Protein AF-A0A1V5KQC9-F1 (afdb_monomer)

Secondary structure (DSSP, 8-state):
------PPP-TTSPPPHHHHGGG--TT-EEEEEE-SHHHHHHHHHHTSS--EEEEEEEETTEEEEEEEETTEEEEEEHHHHHHH-SEEEEEEEESS---HHHHHHHHHHHHHTTTPPBP-HHHHHHHHHHHHHSPPPS-------S-B-HHHHHHHHHHTTT--SSTTS-GGG--HHHHHH-TTEEEEEEEE-----

Nearest PDB structures (foldseek):
  3kw0-assembly1_B  TM=8.246E-01  e=8.262E-13  Bacillus cereus ATCC 10987
  3kw0-assembly1_D  TM=7.861E-01  e=6.483E-13  Bacillus cereus ATCC 10987
  3kw0-assembly1_C  TM=7.893E-01  e=5.404E-13  Bacillus cereus ATCC 10987
  3kw0-assembly1_A  TM=7.861E-01  e=7.776E-13  Bacillus cereus ATCC 10987
  2if6-assembly2_B  TM=7.515E-01  e=4.822E-09  Escherichia coli O157:H7

Structure (mmCIF, N/CA/C/O backbone):
data_AF-A0A1V5KQC9-F1
#
_entry.id   AF-A0A1V5KQC9-F1
#
loop_
_atom_site.group_PDB
_atom_site.id
_atom_site.type_symbol
_atom_site.label_atom_id
_atom_site.label_alt_id
_atom_site.label_comp_id
_atom_site.label_asym_id
_atom_site.label_entity_id
_atom_site.label_seq_id
_atom_site.pdbx_PDB_ins_code
_atom_site.Cartn_x
_atom_site.Cartn_y
_atom_site.Cartn_z
_atom_site.occupancy
_atom_site.B_iso_or_equiv
_atom_site.auth_seq_id
_atom_site.auth_comp_id
_atom_site.auth_asym_id
_atom_site.auth_atom_id
_atom_site.pdbx_PDB_model_num
ATOM 1 N N . MET A 1 1 ? 20.933 -20.652 25.831 1.00 36.72 1 MET A N 1
ATOM 2 C CA . MET A 1 1 ? 19.680 -20.168 25.209 1.00 36.72 1 MET A CA 1
ATOM 3 C C . MET A 1 1 ? 19.835 -18.679 24.953 1.00 36.72 1 MET A C 1
ATOM 5 O O . MET A 1 1 ? 19.341 -17.864 25.720 1.00 36.72 1 MET A O 1
ATOM 9 N N . GLU A 1 2 ? 20.626 -18.331 23.938 1.00 29.89 2 GLU A N 1
ATOM 10 C CA . GLU A 1 2 ? 20.936 -16.938 23.616 1.00 29.89 2 GLU A CA 1
ATOM 11 C C . GLU A 1 2 ? 19.821 -16.324 22.771 1.00 29.89 2 GLU A C 1
ATOM 13 O O . GLU A 1 2 ? 19.415 -16.867 21.742 1.00 29.89 2 GLU A O 1
ATOM 18 N N . GLY A 1 3 ? 19.311 -15.192 23.252 1.00 28.72 3 GLY A N 1
ATOM 19 C CA . GLY A 1 3 ? 18.333 -14.374 22.560 1.00 28.72 3 GLY A CA 1
ATOM 20 C C . GLY A 1 3 ? 18.919 -13.815 21.270 1.00 28.72 3 GLY A C 1
ATOM 21 O O . GLY A 1 3 ? 19.927 -13.110 21.275 1.00 28.72 3 GLY A O 1
ATOM 22 N N . ILE A 1 4 ? 18.250 -14.114 20.160 1.00 34.50 4 ILE A N 1
ATOM 23 C CA . ILE A 1 4 ? 18.524 -13.530 18.852 1.00 34.50 4 ILE A CA 1
ATOM 24 C C . ILE A 1 4 ? 18.270 -12.022 18.951 1.00 34.50 4 ILE A C 1
ATOM 26 O O . ILE A 1 4 ? 17.128 -11.560 18.979 1.00 34.50 4 ILE A O 1
ATOM 30 N N . LEU A 1 5 ? 19.358 -11.252 19.009 1.00 33.56 5 LEU A N 1
ATOM 31 C CA . LEU A 1 5 ? 19.356 -9.814 18.780 1.00 33.56 5 LEU A CA 1
ATOM 32 C C . LEU A 1 5 ? 18.730 -9.543 17.406 1.00 33.56 5 LEU A C 1
ATOM 34 O O . LEU A 1 5 ? 19.320 -9.834 16.363 1.00 33.56 5 LEU A O 1
ATOM 38 N N . VAL A 1 6 ? 17.539 -8.947 17.402 1.00 38.72 6 VAL A N 1
ATOM 39 C CA . VAL A 1 6 ? 16.935 -8.353 16.207 1.00 38.72 6 VAL A CA 1
ATOM 40 C C . VAL A 1 6 ? 17.800 -7.152 15.822 1.00 38.72 6 VAL A C 1
ATOM 42 O O . VAL A 1 6 ? 17.599 -6.042 16.314 1.00 38.72 6 VAL A O 1
ATOM 45 N N . ARG A 1 7 ? 18.820 -7.391 14.987 1.00 42.78 7 ARG A N 1
ATOM 46 C CA . ARG A 1 7 ? 19.660 -6.339 14.401 1.00 42.78 7 ARG A CA 1
ATOM 47 C C . ARG A 1 7 ? 18.757 -5.292 13.751 1.00 42.78 7 ARG A C 1
ATOM 49 O O . ARG A 1 7 ? 17.885 -5.624 12.946 1.00 42.78 7 ARG A O 1
ATOM 56 N N . GLY A 1 8 ? 18.963 -4.035 14.143 1.00 44.06 8 GLY A N 1
ATOM 57 C CA . GLY A 1 8 ? 18.237 -2.883 13.625 1.00 44.06 8 GLY A CA 1
ATOM 58 C C . GLY A 1 8 ? 18.259 -2.876 12.100 1.00 44.06 8 GLY A C 1
ATOM 59 O O . GLY A 1 8 ? 19.317 -2.987 11.485 1.00 44.06 8 GLY A O 1
ATOM 60 N N . LEU A 1 9 ? 17.076 -2.793 11.493 1.00 52.44 9 LEU A N 1
ATOM 61 C CA . LEU A 1 9 ? 16.951 -2.664 10.048 1.00 52.44 9 LEU A CA 1
ATOM 62 C C . LEU A 1 9 ? 17.554 -1.317 9.649 1.00 52.44 9 LEU A C 1
ATOM 64 O O . LEU A 1 9 ? 17.082 -0.270 10.094 1.00 52.44 9 LEU A O 1
ATOM 68 N N . ASP A 1 10 ? 18.588 -1.348 8.815 1.00 55.22 10 ASP A N 1
ATOM 69 C CA . ASP A 1 10 ? 19.092 -0.147 8.168 1.00 55.22 10 ASP A CA 1
ATOM 70 C C . ASP A 1 10 ? 18.014 0.392 7.214 1.00 55.22 10 ASP A C 1
ATOM 72 O O . ASP A 1 10 ? 17.720 -0.186 6.168 1.00 55.22 10 ASP A O 1
ATOM 76 N N . LEU A 1 11 ? 17.393 1.504 7.608 1.00 57.78 11 LEU A N 1
ATOM 77 C CA . LEU A 1 11 ? 16.337 2.172 6.848 1.00 57.78 11 LEU A CA 1
ATOM 78 C C . LEU A 1 11 ? 16.871 2.948 5.630 1.00 57.78 11 LEU A C 1
ATOM 80 O O . LEU A 1 11 ? 16.072 3.578 4.931 1.00 57.78 11 LEU A O 1
ATOM 84 N N . SER A 1 12 ? 18.190 2.966 5.416 1.00 55.50 12 SER A N 1
ATOM 85 C CA . SER A 1 12 ? 18.869 3.742 4.374 1.00 55.50 12 SER A CA 1
ATOM 86 C C . SER A 1 12 ? 19.429 2.900 3.221 1.00 55.50 12 SER A C 1
ATOM 88 O O . SER A 1 12 ? 19.694 3.453 2.154 1.00 55.50 12 SER A O 1
ATOM 90 N N . ASN A 1 13 ? 19.523 1.574 3.374 1.00 59.56 13 ASN A N 1
ATOM 91 C CA . ASN A 1 13 ? 20.099 0.674 2.369 1.00 59.56 13 ASN A CA 1
ATOM 92 C C . ASN A 1 13 ? 19.077 -0.398 1.921 1.00 59.56 13 ASN A C 1
ATOM 94 O O . ASN A 1 13 ? 18.249 -0.826 2.731 1.00 59.56 13 ASN A O 1
ATOM 98 N N . PRO A 1 14 ? 19.071 -0.836 0.641 1.00 64.44 14 PRO A N 1
ATOM 99 C CA . PRO A 1 14 ? 18.134 -1.850 0.184 1.00 64.44 14 PRO A CA 1
ATOM 100 C C . PRO A 1 14 ? 18.475 -3.177 0.854 1.00 64.44 14 PRO A C 1
ATOM 102 O O . PRO A 1 14 ? 19.610 -3.650 0.790 1.00 64.44 14 PRO A O 1
ATOM 105 N N . GLN A 1 15 ? 17.482 -3.773 1.498 1.00 70.88 15 GLN A N 1
ATOM 106 C CA . GLN A 1 15 ? 17.663 -5.055 2.160 1.00 70.88 15 GLN A CA 1
ATOM 107 C C . GLN A 1 15 ? 17.408 -6.192 1.177 1.00 70.88 15 GLN A C 1
ATOM 109 O O . GLN A 1 15 ? 16.599 -6.063 0.253 1.00 70.88 15 GLN A O 1
ATOM 114 N N . ASN A 1 16 ? 18.094 -7.319 1.369 1.00 81.88 16 ASN A N 1
ATOM 115 C CA . ASN A 1 16 ? 17.841 -8.491 0.548 1.00 81.88 16 ASN A CA 1
ATOM 116 C C . ASN A 1 16 ? 16.402 -8.969 0.782 1.00 81.88 16 ASN A C 1
ATOM 118 O O . ASN A 1 16 ? 16.016 -9.317 1.898 1.00 81.88 16 ASN A O 1
ATOM 122 N N . TYR A 1 17 ? 15.606 -8.974 -0.287 1.00 84.88 17 TYR A N 1
ATOM 123 C CA . TYR A 1 17 ? 14.189 -9.312 -0.240 1.00 84.88 17 TYR A CA 1
ATOM 124 C C . TYR A 1 17 ? 13.919 -10.684 0.398 1.00 84.88 17 TYR A C 1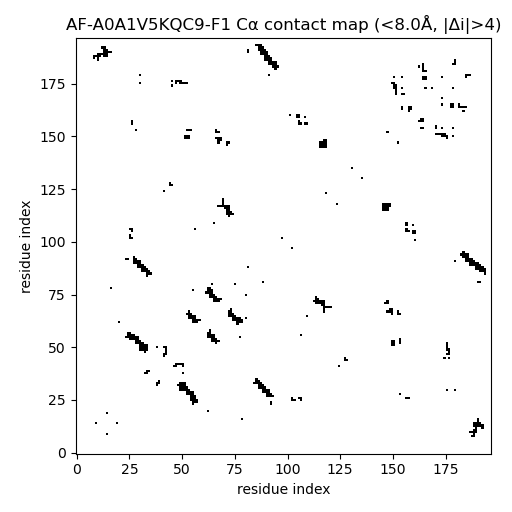
ATOM 126 O O . TYR A 1 17 ? 12.921 -10.820 1.109 1.00 84.88 17 TYR A O 1
ATOM 134 N N . SER A 1 18 ? 14.788 -11.684 0.186 1.00 85.38 18 SER A N 1
ATOM 135 C CA . SER A 1 18 ? 14.634 -13.013 0.801 1.00 85.38 18 SER A CA 1
ATOM 136 C C . SER A 1 18 ? 14.613 -12.954 2.325 1.00 85.38 18 SER A C 1
ATOM 138 O O . SER A 1 18 ? 13.845 -13.680 2.951 1.00 85.38 18 SER A O 1
ATOM 140 N N . ASP A 1 19 ? 15.395 -12.048 2.902 1.00 85.31 19 ASP A N 1
ATOM 141 C CA . ASP A 1 19 ? 15.666 -12.009 4.338 1.00 85.31 19 ASP A CA 1
ATOM 142 C C . ASP A 1 19 ? 14.578 -11.228 5.081 1.00 85.31 19 ASP A C 1
ATOM 144 O O . ASP A 1 19 ? 14.281 -11.476 6.250 1.00 85.31 19 ASP A O 1
ATOM 148 N N . ILE A 1 20 ? 13.948 -10.277 4.389 1.00 89.19 20 ILE A N 1
ATOM 149 C CA . ILE A 1 20 ? 13.000 -9.346 5.005 1.00 89.19 20 ILE A CA 1
ATOM 150 C C . ILE A 1 20 ? 11.545 -9.657 4.695 1.00 89.19 20 ILE A C 1
ATOM 152 O O . ILE A 1 20 ? 10.667 -9.220 5.437 1.00 89.19 20 ILE A O 1
ATOM 156 N N . ARG A 1 21 ? 11.254 -10.430 3.638 1.00 93.00 21 ARG A N 1
ATOM 157 C CA . ARG A 1 21 ? 9.866 -10.697 3.235 1.00 93.00 21 ARG A CA 1
ATOM 158 C C . ARG A 1 21 ? 9.036 -11.340 4.341 1.00 93.00 21 ARG A C 1
ATOM 160 O O . ARG A 1 21 ? 7.862 -11.020 4.450 1.00 93.00 21 ARG A O 1
ATOM 167 N N . LEU A 1 22 ? 9.639 -12.190 5.177 1.00 94.19 22 LEU A N 1
ATOM 168 C CA . LEU A 1 22 ? 8.964 -12.861 6.297 1.00 94.19 22 LEU A CA 1
ATOM 169 C C . LEU A 1 22 ? 8.543 -11.891 7.412 1.00 94.19 22 LEU A C 1
ATOM 171 O O . LEU A 1 22 ? 7.708 -12.234 8.241 1.00 94.19 22 LEU A O 1
ATOM 175 N N . GLN A 1 23 ? 9.098 -10.679 7.432 1.00 94.81 23 GLN A N 1
ATOM 176 C CA . GLN A 1 23 ? 8.721 -9.639 8.388 1.00 94.81 23 GLN A CA 1
ATOM 177 C C . GLN A 1 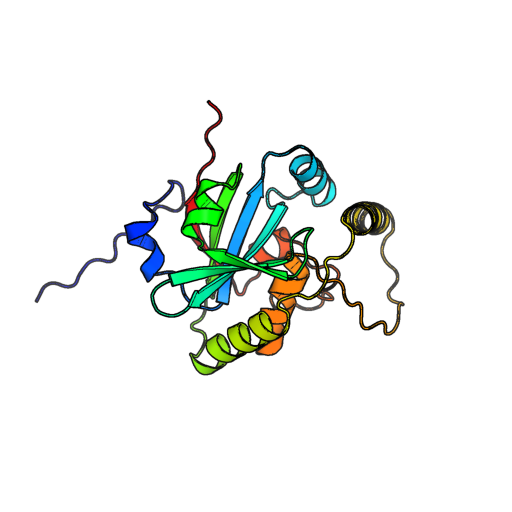23 ? 7.534 -8.796 7.904 1.00 94.81 23 GLN A C 1
ATOM 179 O O . GLN A 1 23 ? 6.911 -8.111 8.718 1.00 94.81 23 GLN A O 1
ATOM 184 N N . ILE A 1 24 ? 7.231 -8.836 6.602 1.00 96.88 24 ILE A N 1
ATOM 185 C CA . ILE A 1 24 ? 6.120 -8.106 5.987 1.00 96.88 24 ILE A CA 1
ATOM 186 C C . ILE A 1 24 ? 4.822 -8.830 6.322 1.00 96.88 24 ILE A C 1
ATOM 188 O O . ILE A 1 24 ? 4.711 -10.044 6.145 1.00 96.88 24 ILE A O 1
ATOM 192 N N . LYS A 1 25 ? 3.832 -8.084 6.806 1.00 97.50 25 LYS A N 1
ATOM 193 C CA . LYS A 1 25 ? 2.552 -8.631 7.262 1.00 97.50 25 LYS A CA 1
ATOM 194 C C . LYS A 1 25 ? 1.417 -8.240 6.323 1.00 97.50 25 LYS A C 1
ATOM 196 O O . LYS A 1 25 ? 1.477 -7.219 5.643 1.00 97.50 25 LYS A O 1
ATOM 201 N N . ASP A 1 26 ? 0.339 -9.016 6.362 1.00 98.38 26 ASP A N 1
ATOM 202 C CA . ASP A 1 26 ? -0.903 -8.700 5.653 1.00 98.38 26 ASP A CA 1
ATOM 203 C C . ASP A 1 26 ? -1.429 -7.320 6.011 1.00 98.38 26 ASP A C 1
ATOM 205 O O . ASP A 1 26 ? -1.663 -7.031 7.187 1.00 98.38 26 ASP A O 1
ATOM 209 N N . GLY A 1 27 ? -1.659 -6.484 5.006 1.00 97.81 27 GLY A N 1
ATOM 210 C CA . GLY A 1 27 ? -2.127 -5.121 5.216 1.00 97.81 27 GLY A CA 1
ATOM 211 C C . GLY A 1 27 ? -1.006 -4.093 5.337 1.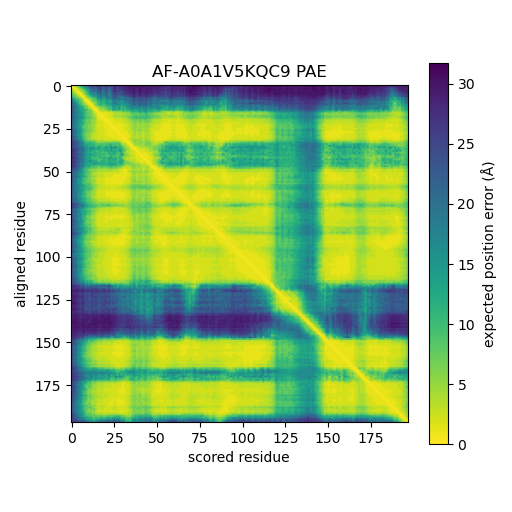00 97.81 27 GLY A C 1
ATOM 212 O O . GLY A 1 27 ? -1.312 -2.911 5.403 1.00 97.81 27 GLY A O 1
ATOM 213 N N . ASP A 1 28 ? 0.267 -4.496 5.356 1.00 98.38 28 ASP A N 1
ATOM 214 C CA . ASP A 1 28 ? 1.373 -3.541 5.324 1.00 98.38 28 ASP A CA 1
ATOM 215 C C . ASP A 1 28 ? 1.413 -2.794 3.981 1.00 98.38 28 ASP A C 1
ATOM 217 O O . ASP A 1 28 ? 1.039 -3.326 2.935 1.00 98.38 28 ASP A O 1
ATOM 221 N N . VAL A 1 29 ? 1.883 -1.548 3.998 1.00 98.19 29 VAL A N 1
ATOM 222 C CA . VAL A 1 29 ? 1.842 -0.655 2.836 1.00 98.19 29 VAL A CA 1
ATOM 223 C C . VAL A 1 29 ? 3.182 -0.635 2.123 1.00 98.19 29 VAL A C 1
ATOM 225 O O . VAL A 1 29 ? 4.246 -0.544 2.738 1.00 98.19 29 VAL A O 1
ATOM 228 N N . LEU A 1 30 ? 3.115 -0.640 0.799 1.00 97.56 30 LEU A N 1
ATOM 229 C CA . LEU A 1 30 ? 4.236 -0.404 -0.093 1.00 97.56 30 LEU A CA 1
ATOM 230 C C . LEU A 1 30 ? 4.056 0.957 -0.755 1.00 97.56 30 LEU A C 1
ATOM 232 O O . LEU A 1 30 ? 3.033 1.204 -1.393 1.00 97.56 30 LEU A O 1
ATOM 236 N N . LEU A 1 31 ? 5.044 1.834 -0.602 1.00 95.12 31 LEU A N 1
ATOM 237 C CA . LEU A 1 31 ? 5.076 3.130 -1.268 1.00 95.12 31 LEU A CA 1
ATOM 238 C C . LEU A 1 31 ? 6.190 3.164 -2.300 1.00 95.12 31 LEU A C 1
ATOM 240 O O . LEU A 1 31 ? 7.323 2.756 -2.042 1.00 95.12 31 LEU A O 1
ATOM 244 N N . TYR A 1 32 ? 5.848 3.683 -3.469 1.00 92.56 32 TYR A N 1
ATOM 245 C CA . TYR A 1 32 ? 6.672 3.597 -4.659 1.00 92.56 32 TYR A CA 1
ATOM 246 C C . TYR A 1 32 ? 7.081 4.981 -5.153 1.00 92.56 32 TYR A C 1
ATOM 248 O O . TYR A 1 32 ? 6.246 5.874 -5.320 1.00 92.56 32 TYR A O 1
ATOM 256 N N . GLU A 1 33 ? 8.355 5.130 -5.493 1.00 89.50 33 GLU A N 1
ATOM 257 C CA . GLU A 1 33 ? 8.934 6.333 -6.093 1.00 89.50 33 GLU A CA 1
ATOM 258 C C . GLU A 1 33 ? 9.397 5.979 -7.505 1.00 89.50 33 GLU A C 1
ATOM 260 O O . GLU A 1 33 ? 10.510 5.499 -7.701 1.00 89.50 33 GLU A O 1
ATOM 265 N N . GLY A 1 34 ? 8.503 6.092 -8.489 1.00 81.94 34 GLY A N 1
ATOM 266 C CA . GLY A 1 34 ? 8.808 5.722 -9.876 1.00 81.94 34 GLY A CA 1
ATOM 267 C C . GLY A 1 34 ? 9.595 6.809 -10.584 1.00 81.94 34 GLY A C 1
ATOM 268 O O . GLY A 1 34 ? 9.382 7.976 -10.300 1.00 81.94 34 GLY A O 1
ATOM 269 N N . TYR A 1 35 ? 10.449 6.482 -11.547 1.00 75.06 35 TYR A N 1
ATOM 270 C CA . TYR A 1 35 ? 11.232 7.490 -12.288 1.00 75.06 35 TYR A CA 1
ATOM 271 C C . TYR A 1 35 ? 10.768 7.733 -13.7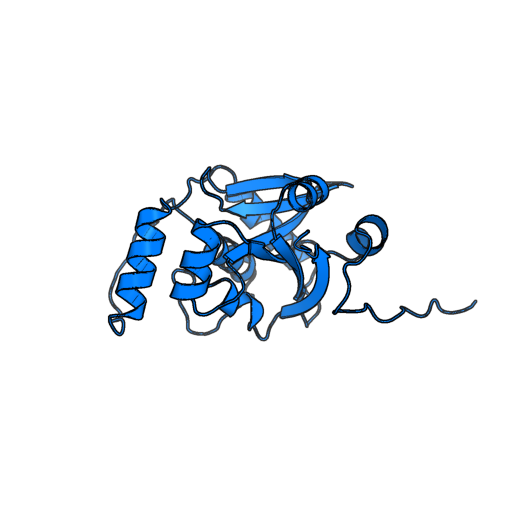22 1.00 75.06 35 TYR A C 1
ATOM 273 O O . TYR A 1 35 ? 11.351 8.534 -14.446 1.00 75.06 35 TYR A O 1
ATOM 281 N N . THR A 1 36 ? 9.660 7.111 -14.114 1.00 72.75 36 THR A N 1
ATOM 282 C CA . THR A 1 36 ? 9.075 7.290 -15.447 1.00 72.75 36 THR A CA 1
ATOM 283 C C . THR A 1 36 ? 8.530 8.712 -15.662 1.00 72.75 36 THR A C 1
ATOM 285 O O . THR A 1 36 ? 8.250 9.437 -14.702 1.00 72.75 36 THR A O 1
ATOM 288 N N . LEU A 1 37 ? 8.343 9.123 -16.924 1.00 64.12 37 LEU A N 1
ATOM 289 C CA . LEU A 1 37 ? 7.792 10.445 -17.270 1.00 64.12 37 LEU A CA 1
ATOM 290 C C . LEU A 1 37 ? 6.447 10.746 -16.566 1.00 64.12 37 LEU A C 1
ATOM 292 O O . LEU A 1 37 ? 6.339 11.816 -15.963 1.00 64.12 37 LEU A O 1
ATOM 296 N N . PRO A 1 38 ? 5.461 9.823 -16.518 1.00 63.62 38 PRO A N 1
ATOM 297 C CA . PRO A 1 38 ? 4.239 10.031 -15.735 1.00 63.62 38 PRO A CA 1
ATOM 298 C C . PRO A 1 38 ? 4.498 10.215 -14.233 1.00 63.62 38 PRO A C 1
ATOM 300 O O . PRO A 1 38 ? 3.848 11.033 -13.585 1.00 63.62 38 PRO A O 1
ATOM 303 N N . SER A 1 39 ? 5.478 9.499 -13.675 1.00 64.12 39 SER A N 1
ATOM 304 C CA . SER A 1 39 ? 5.853 9.620 -12.265 1.00 64.12 39 SER A CA 1
ATOM 305 C C . SER A 1 39 ? 6.387 11.019 -11.931 1.00 64.12 39 SER A C 1
ATOM 307 O O . SER A 1 39 ? 6.100 11.531 -10.851 1.00 64.12 39 SER A O 1
ATOM 309 N N . ARG A 1 40 ? 7.116 11.671 -12.853 1.00 62.53 40 ARG A N 1
ATOM 310 C CA . ARG A 1 40 ? 7.610 13.051 -12.666 1.00 62.53 40 ARG A CA 1
ATOM 311 C C . ARG A 1 40 ? 6.465 14.054 -12.522 1.00 62.53 40 ARG A C 1
ATOM 313 O O . ARG A 1 40 ? 6.538 14.924 -11.659 1.00 62.53 40 ARG A O 1
ATOM 320 N N . VAL A 1 41 ? 5.408 13.900 -13.322 1.00 60.59 41 VAL A N 1
ATOM 321 C CA . VAL A 1 41 ? 4.219 14.768 -13.271 1.00 60.59 41 VAL A CA 1
ATOM 322 C C . VAL A 1 41 ? 3.498 14.629 -11.935 1.00 60.59 41 VAL A C 1
ATOM 324 O O . VAL A 1 41 ? 3.171 15.644 -11.327 1.00 60.59 41 VAL A O 1
ATOM 327 N N . ILE A 1 42 ? 3.309 13.400 -11.437 1.00 64.00 42 ILE A N 1
ATOM 328 C CA . ILE A 1 42 ? 2.699 13.197 -10.114 1.00 64.00 42 ILE A CA 1
ATOM 329 C C . ILE A 1 42 ? 3.537 13.865 -9.039 1.00 64.00 42 ILE A C 1
ATOM 331 O O . ILE A 1 42 ? 2.992 14.645 -8.272 1.00 64.00 42 ILE A O 1
ATOM 335 N N . ARG A 1 43 ? 4.850 13.596 -8.999 1.00 67.00 43 ARG A N 1
ATOM 336 C CA . ARG A 1 43 ? 5.714 14.161 -7.954 1.00 67.00 43 ARG A CA 1
ATOM 337 C C . ARG A 1 43 ? 5.635 15.676 -7.902 1.00 67.00 43 ARG A C 1
ATOM 339 O O . ARG A 1 43 ? 5.581 16.253 -6.820 1.00 67.00 43 ARG A O 1
ATOM 346 N N . TRP A 1 44 ? 5.623 16.304 -9.076 1.00 58.97 44 TRP A N 1
ATOM 347 C CA . TRP A 1 44 ? 5.466 17.744 -9.205 1.00 58.97 44 TRP A CA 1
ATOM 348 C C . TRP A 1 44 ? 4.092 18.213 -8.704 1.00 58.97 44 TRP A C 1
ATOM 350 O O . TRP A 1 44 ? 4.028 19.101 -7.856 1.00 58.97 44 TRP A O 1
ATOM 360 N N . ALA A 1 45 ? 3.006 17.578 -9.155 1.00 58.25 45 ALA A N 1
ATOM 361 C CA . ALA A 1 45 ? 1.639 17.965 -8.804 1.00 58.25 45 ALA A CA 1
ATOM 362 C C . ALA A 1 45 ? 1.311 17.744 -7.317 1.00 58.25 45 ALA A C 1
ATOM 364 O O . ALA A 1 45 ? 0.656 18.575 -6.697 1.00 58.25 45 ALA A O 1
ATOM 365 N N . THR A 1 46 ? 1.784 16.647 -6.724 1.00 60.44 46 THR A N 1
ATOM 366 C CA . THR A 1 46 ? 1.520 16.294 -5.321 1.00 60.44 46 THR A CA 1
ATOM 367 C C . THR A 1 46 ? 2.600 16.794 -4.366 1.00 60.44 46 THR A C 1
ATOM 369 O O . THR A 1 46 ? 2.500 16.549 -3.165 1.00 60.44 46 THR A O 1
ATOM 372 N N . ARG A 1 47 ? 3.650 17.456 -4.882 1.00 66.56 47 ARG A N 1
ATOM 373 C CA . ARG A 1 47 ? 4.842 17.889 -4.127 1.00 66.56 47 ARG A CA 1
ATOM 374 C C . ARG A 1 47 ? 5.394 16.783 -3.216 1.00 66.56 47 ARG A C 1
ATOM 376 O O . ARG A 1 47 ? 5.773 17.029 -2.073 1.00 66.56 47 ARG A O 1
ATOM 383 N N . SER A 1 48 ? 5.411 15.552 -3.719 1.00 77.88 48 SER A N 1
ATOM 384 C CA . SER A 1 48 ? 5.821 14.354 -2.981 1.00 77.88 48 SER A CA 1
ATOM 385 C C . SER A 1 48 ? 6.756 13.505 -3.824 1.00 77.88 48 SER A C 1
ATOM 387 O O . SER A 1 48 ? 6.685 13.525 -5.047 1.00 77.88 48 SER A O 1
ATOM 389 N N . ARG A 1 49 ? 7.623 12.722 -3.180 1.00 81.50 49 ARG A N 1
ATOM 390 C CA . ARG A 1 49 ? 8.438 11.713 -3.869 1.00 81.50 49 ARG A CA 1
ATOM 391 C C . ARG A 1 49 ? 7.642 10.463 -4.248 1.00 81.50 49 ARG A C 1
ATOM 393 O O . ARG A 1 49 ? 7.991 9.790 -5.217 1.00 81.50 49 ARG A O 1
ATOM 400 N N . TYR A 1 50 ? 6.571 10.164 -3.513 1.00 85.88 50 TYR A N 1
ATOM 401 C CA . TYR A 1 50 ? 5.773 8.965 -3.723 1.00 85.88 50 TYR A CA 1
ATOM 402 C C . TYR A 1 50 ? 4.770 9.167 -4.852 1.00 85.88 50 TYR A C 1
ATOM 404 O O . TYR A 1 50 ? 4.068 10.170 -4.939 1.00 85.88 50 TYR A O 1
ATOM 412 N N . THR A 1 51 ? 4.697 8.164 -5.713 1.00 83.88 51 THR A N 1
ATOM 413 C CA . THR A 1 51 ? 3.931 8.200 -6.965 1.00 83.88 51 THR A CA 1
ATOM 414 C C . THR A 1 51 ? 2.898 7.095 -7.060 1.00 83.88 51 THR A C 1
ATOM 416 O O . THR A 1 51 ? 1.982 7.185 -7.870 1.00 83.88 51 THR A O 1
ATOM 419 N N . HIS A 1 52 ? 3.040 6.051 -6.244 1.00 90.44 52 HIS A N 1
ATOM 420 C CA . HIS A 1 52 ? 2.145 4.906 -6.250 1.00 90.44 52 HIS A CA 1
ATOM 421 C C . HIS A 1 52 ? 2.141 4.209 -4.886 1.00 90.44 52 HIS A C 1
ATOM 423 O O . HIS A 1 52 ? 3.060 4.400 -4.082 1.00 90.44 52 HIS A O 1
ATOM 429 N N . ALA A 1 53 ? 1.088 3.439 -4.619 1.00 93.75 53 ALA A N 1
ATOM 430 C CA . ALA A 1 53 ? 0.878 2.740 -3.360 1.00 93.75 53 ALA A CA 1
ATOM 431 C C . ALA A 1 53 ? 0.206 1.376 -3.585 1.00 93.75 53 ALA A C 1
ATOM 433 O O . ALA A 1 53 ? -0.628 1.224 -4.479 1.00 93.75 53 ALA A O 1
ATOM 434 N N . GLY A 1 54 ? 0.543 0.403 -2.745 1.00 96.56 54 GLY A N 1
ATOM 435 C CA . GLY A 1 54 ? -0.075 -0.921 -2.732 1.00 96.56 54 GLY A CA 1
ATOM 436 C C . GLY A 1 54 ? -0.078 -1.526 -1.332 1.00 96.56 54 GLY A C 1
ATOM 437 O O . GLY A 1 54 ? 0.566 -1.004 -0.420 1.00 96.56 54 GLY A O 1
ATOM 438 N N . VAL A 1 55 ? -0.803 -2.630 -1.166 1.00 98.12 55 VAL A N 1
ATOM 439 C CA . VAL A 1 55 ? -0.886 -3.380 0.093 1.00 98.12 55 VAL A CA 1
ATOM 440 C C . VAL A 1 55 ? -0.269 -4.760 -0.085 1.00 98.12 55 VAL A C 1
ATOM 442 O O . VAL A 1 55 ? -0.568 -5.465 -1.049 1.00 98.12 55 VAL A O 1
ATOM 445 N N . ALA A 1 56 ? 0.592 -5.149 0.848 1.00 98.31 56 ALA A N 1
ATOM 446 C CA . ALA A 1 56 ? 1.167 -6.479 0.909 1.00 98.31 56 ALA A CA 1
ATOM 447 C C . ALA A 1 56 ? 0.140 -7.494 1.433 1.00 98.31 56 ALA A C 1
ATOM 449 O O . ALA A 1 56 ? -0.567 -7.238 2.411 1.00 98.31 56 ALA A O 1
ATOM 450 N N . VAL A 1 57 ? 0.083 -8.656 0.787 1.00 98.00 57 VAL A N 1
ATOM 451 C CA . VAL A 1 57 ? -0.777 -9.773 1.188 1.00 98.00 57 VAL A CA 1
ATOM 452 C C . VAL A 1 57 ? -0.058 -11.100 0.992 1.00 98.00 57 VAL A C 1
ATOM 454 O O . VAL A 1 57 ? 0.551 -11.344 -0.050 1.00 98.00 57 VAL A O 1
ATOM 457 N N . TRP A 1 58 ? -0.137 -11.972 1.982 1.00 97.44 58 TRP A N 1
ATOM 458 C CA . TRP A 1 58 ? 0.270 -13.359 1.893 1.00 97.44 58 TRP A CA 1
ATOM 459 C C . TRP A 1 58 ? -0.835 -14.188 1.253 1.00 97.44 58 TRP A C 1
ATOM 461 O O . TRP A 1 58 ? -1.989 -14.189 1.676 1.00 97.44 58 TRP A O 1
ATOM 471 N N . TRP A 1 59 ? -0.457 -14.912 0.208 1.00 94.88 59 TRP A N 1
ATOM 472 C CA . TRP A 1 59 ? -1.296 -15.875 -0.479 1.00 94.88 59 TRP A CA 1
ATOM 473 C C . TRP A 1 59 ? -0.603 -17.228 -0.382 1.00 94.88 59 TRP A C 1
ATOM 475 O O . TRP A 1 59 ? 0.271 -17.558 -1.190 1.00 94.88 59 TRP A O 1
ATOM 485 N N . ASN A 1 60 ? -0.942 -17.972 0.672 1.00 94.06 60 ASN A N 1
ATOM 486 C CA . ASN A 1 60 ? -0.142 -19.101 1.152 1.00 94.06 60 ASN A CA 1
ATOM 487 C C . ASN A 1 60 ? 1.307 -18.633 1.401 1.00 94.06 60 ASN A C 1
ATOM 489 O O . ASN A 1 60 ? 1.517 -17.598 2.030 1.00 94.06 60 ASN A O 1
ATOM 493 N N . ASP A 1 61 ? 2.303 -19.313 0.833 1.00 94.06 61 ASP A N 1
ATOM 494 C CA . ASP A 1 61 ? 3.729 -18.992 1.006 1.00 94.06 61 ASP A CA 1
ATOM 495 C C . ASP A 1 61 ? 4.234 -17.894 0.052 1.00 94.06 61 ASP A C 1
ATOM 497 O O . ASP A 1 61 ? 5.439 -17.614 -0.052 1.00 94.06 61 ASP A O 1
ATOM 501 N N . ARG A 1 62 ? 3.334 -17.252 -0.701 1.00 96.25 62 ARG A N 1
ATOM 502 C CA . ARG A 1 62 ? 3.682 -16.193 -1.653 1.00 96.25 62 ARG A CA 1
ATOM 503 C C . ARG A 1 62 ? 3.267 -14.830 -1.131 1.00 96.25 62 ARG A C 1
ATOM 505 O O . ARG A 1 62 ? 2.091 -14.559 -0.938 1.00 96.25 62 ARG A O 1
ATOM 512 N N . LEU A 1 63 ? 4.251 -13.950 -0.972 1.00 97.88 63 LEU A N 1
ATOM 513 C CA . LEU A 1 63 ? 4.007 -12.546 -0.688 1.00 97.88 63 LEU A CA 1
ATOM 514 C C . LEU A 1 63 ? 3.679 -11.814 -1.992 1.00 97.88 63 LEU A C 1
ATOM 516 O O . LEU A 1 63 ? 4.491 -11.753 -2.922 1.00 97.88 63 LEU A O 1
ATOM 520 N N . MET A 1 64 ? 2.478 -11.266 -2.042 1.00 98.25 64 MET A N 1
ATOM 521 C CA . MET A 1 64 ? 1.893 -10.570 -3.176 1.00 98.25 64 MET A CA 1
ATOM 522 C C . MET A 1 64 ? 1.706 -9.088 -2.837 1.00 98.25 64 MET A C 1
ATOM 524 O O . MET A 1 64 ? 1.746 -8.687 -1.673 1.00 98.25 64 MET A O 1
ATOM 528 N N . VAL A 1 65 ? 1.473 -8.276 -3.863 1.00 97.94 65 VAL A N 1
ATOM 529 C CA . VAL A 1 65 ? 0.994 -6.901 -3.729 1.00 97.94 65 VAL A CA 1
ATOM 530 C C . VAL A 1 65 ? -0.356 -6.762 -4.419 1.00 97.94 65 VAL A C 1
ATOM 532 O O . VAL A 1 65 ? -0.521 -7.189 -5.563 1.00 97.94 65 VAL A O 1
ATOM 535 N N . LEU A 1 66 ? -1.309 -6.172 -3.704 1.00 96.81 66 LEU A N 1
ATOM 536 C CA . LEU A 1 66 ? -2.590 -5.708 -4.218 1.00 96.81 66 LEU A CA 1
ATOM 537 C C . LEU A 1 66 ? -2.503 -4.206 -4.473 1.00 96.81 66 LEU A C 1
ATOM 539 O O . LEU A 1 66 ? -2.164 -3.430 -3.580 1.00 96.81 66 LEU A O 1
ATOM 543 N N . GLU A 1 67 ? -2.823 -3.787 -5.691 1.00 93.94 67 GLU A N 1
ATOM 544 C CA . GLU A 1 67 ? -2.665 -2.399 -6.121 1.00 93.94 67 GLU A CA 1
ATOM 545 C C . GLU A 1 67 ? -3.673 -2.022 -7.210 1.00 93.94 67 GLU A C 1
ATOM 547 O O . GLU A 1 67 ? -4.022 -2.836 -8.068 1.00 93.94 67 GLU A O 1
ATOM 552 N N . ALA A 1 68 ? -4.115 -0.763 -7.197 1.00 88.38 68 ALA A N 1
ATOM 553 C CA . ALA A 1 68 ? -4.902 -0.185 -8.280 1.00 88.38 68 ALA A CA 1
ATOM 554 C C . ALA A 1 68 ? -3.956 0.497 -9.278 1.00 88.38 68 ALA A C 1
ATOM 556 O O . ALA A 1 68 ? -3.318 1.499 -8.954 1.00 88.38 68 ALA A O 1
ATOM 557 N N . VAL A 1 69 ? -3.860 -0.054 -10.484 1.00 83.06 69 VAL A N 1
ATOM 558 C CA . VAL A 1 69 ? -3.000 0.425 -11.583 1.00 83.06 69 VAL A CA 1
ATOM 559 C C . VAL A 1 69 ? -3.846 0.662 -12.833 1.00 83.06 69 VAL A C 1
ATOM 561 O O . VAL A 1 69 ? -5.016 0.316 -12.838 1.00 83.06 69 VAL A O 1
ATOM 564 N N . GLY A 1 70 ? -3.287 1.195 -13.926 1.00 73.38 70 GLY A N 1
ATOM 565 C CA . GLY A 1 70 ? -4.063 1.579 -15.124 1.00 73.38 70 GLY A CA 1
ATOM 566 C C . GLY A 1 70 ? -5.015 0.510 -15.695 1.00 73.38 70 GLY A C 1
ATOM 567 O O . GLY A 1 70 ? -6.045 0.858 -16.264 1.00 73.38 70 GLY A O 1
ATOM 568 N N . ARG A 1 71 ? -4.710 -0.780 -15.500 1.00 78.94 71 ARG A N 1
ATOM 569 C CA . ARG A 1 71 ? -5.549 -1.926 -15.905 1.00 78.94 71 ARG A CA 1
ATOM 570 C C . ARG A 1 71 ? -6.638 -2.329 -14.894 1.00 78.94 71 ARG A C 1
ATOM 572 O O . ARG A 1 71 ? -7.346 -3.295 -15.140 1.00 78.94 71 ARG A O 1
ATOM 579 N N . GLY A 1 72 ? -6.755 -1.630 -13.767 1.00 84.25 72 GLY A N 1
ATOM 580 C CA . GLY A 1 72 ? -7.656 -1.951 -12.657 1.00 84.25 72 GLY A CA 1
ATOM 581 C C . GLY A 1 72 ? -6.936 -2.388 -11.380 1.00 84.25 72 GLY A C 1
ATOM 582 O O . GLY A 1 72 ? -5.704 -2.348 -11.281 1.00 84.25 72 GLY A O 1
ATOM 583 N N . VAL A 1 73 ? -7.729 -2.807 -10.394 1.00 89.44 73 VAL A N 1
ATOM 584 C CA . VAL A 1 73 ? -7.239 -3.440 -9.165 1.00 89.44 73 VAL A CA 1
ATOM 585 C C . VAL A 1 73 ? -6.724 -4.833 -9.507 1.00 89.44 73 VAL A C 1
ATOM 587 O O . VAL A 1 73 ? -7.469 -5.687 -9.992 1.00 89.44 73 VAL A O 1
ATOM 590 N N . SER A 1 74 ? -5.433 -5.059 -9.278 1.00 92.75 74 SER A N 1
ATOM 591 C CA . SER A 1 74 ? -4.755 -6.302 -9.640 1.00 92.75 74 SER A CA 1
ATOM 592 C C . SER A 1 74 ? -3.853 -6.804 -8.520 1.00 92.75 74 SER A C 1
ATOM 594 O O . SER A 1 74 ? -3.512 -6.067 -7.594 1.00 92.75 74 SER A O 1
ATOM 596 N N . VAL A 1 75 ? -3.461 -8.072 -8.631 1.00 96.25 75 VAL A N 1
ATOM 597 C CA . VAL A 1 75 ? -2.514 -8.729 -7.732 1.00 96.25 75 VAL A CA 1
ATOM 598 C C . VAL A 1 75 ? -1.300 -9.213 -8.514 1.00 96.25 75 VAL A C 1
ATOM 600 O O . VAL A 1 75 ? -1.437 -9.762 -9.608 1.00 96.25 75 VAL A O 1
ATOM 603 N N . THR A 1 76 ? -0.100 -9.022 -7.969 1.00 96.69 76 THR A N 1
ATOM 604 C CA . THR A 1 76 ? 1.138 -9.566 -8.548 1.00 96.69 76 THR A CA 1
ATOM 605 C C . THR A 1 76 ? 2.076 -10.086 -7.458 1.00 96.69 76 THR A C 1
ATOM 607 O O . THR A 1 76 ? 2.015 -9.603 -6.326 1.00 96.69 76 THR A O 1
ATOM 610 N N . PRO A 1 77 ? 2.948 -11.076 -7.740 1.00 97.56 77 PRO A N 1
ATOM 611 C CA . PRO A 1 77 ? 3.994 -11.459 -6.797 1.00 97.56 77 PRO A CA 1
ATOM 612 C C . PRO A 1 77 ? 4.889 -10.262 -6.484 1.00 97.56 77 PRO A C 1
ATOM 614 O O . PRO A 1 77 ? 5.410 -9.630 -7.407 1.00 97.56 77 PRO A O 1
ATOM 617 N N . LEU A 1 78 ? 5.117 -9.971 -5.199 1.00 96.69 78 LEU A N 1
ATOM 618 C CA . LEU A 1 78 ? 5.892 -8.793 -4.805 1.00 96.69 78 LEU A CA 1
ATOM 619 C C . LEU A 1 78 ? 7.322 -8.859 -5.357 1.00 96.69 78 LEU A C 1
ATOM 621 O O . LEU A 1 78 ? 7.853 -7.862 -5.828 1.00 96.69 78 LEU A O 1
ATOM 625 N N . SER A 1 79 ? 7.926 -10.045 -5.405 1.00 95.00 79 SER A N 1
ATOM 626 C CA . SER A 1 79 ? 9.243 -10.251 -6.017 1.00 95.00 79 SER A CA 1
ATOM 627 C C . SER A 1 79 ? 9.296 -9.859 -7.501 1.00 95.00 79 SER A C 1
ATOM 629 O O . SER A 1 79 ? 10.277 -9.261 -7.945 1.00 95.00 79 SER A O 1
ATOM 631 N N . ALA A 1 80 ? 8.252 -10.166 -8.276 1.00 93.94 80 ALA A N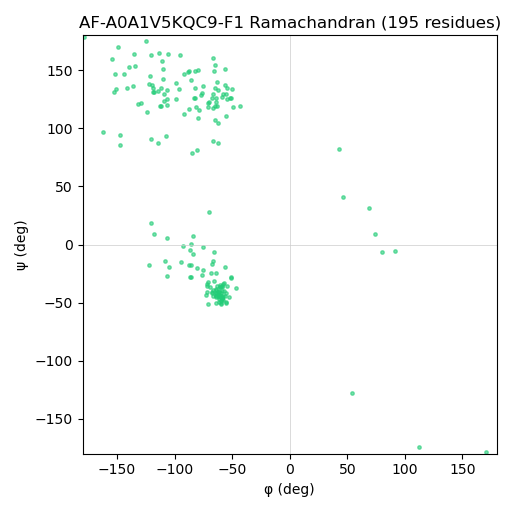 1
ATOM 632 C CA . ALA A 1 80 ? 8.153 -9.777 -9.682 1.00 93.94 80 ALA A CA 1
ATOM 633 C C . ALA A 1 80 ? 7.890 -8.271 -9.822 1.00 93.94 80 ALA A C 1
ATOM 635 O O . ALA A 1 80 ? 8.560 -7.605 -10.612 1.00 93.94 80 ALA A O 1
ATOM 636 N N . ASN A 1 81 ? 6.983 -7.724 -9.006 1.00 94.50 81 ASN A N 1
ATOM 637 C CA . ASN A 1 81 ? 6.702 -6.291 -8.944 1.00 94.50 81 ASN A CA 1
ATOM 638 C C . ASN A 1 81 ? 7.987 -5.488 -8.652 1.00 94.50 81 ASN A C 1
ATOM 640 O O . ASN A 1 81 ? 8.348 -4.608 -9.430 1.00 94.50 81 ASN A O 1
ATOM 644 N N . LEU A 1 82 ? 8.757 -5.872 -7.626 1.00 92.62 82 LEU A N 1
ATOM 645 C CA . LEU A 1 82 ? 10.042 -5.248 -7.298 1.00 92.62 82 LEU A CA 1
ATOM 646 C C . LEU A 1 82 ? 11.048 -5.362 -8.446 1.00 92.62 82 LEU A C 1
ATOM 648 O O . LEU A 1 82 ? 11.740 -4.393 -8.745 1.00 92.62 82 LEU A O 1
ATOM 652 N N . ARG A 1 83 ? 11.145 -6.513 -9.119 1.00 90.38 83 ARG A N 1
ATOM 653 C CA . ARG A 1 83 ? 12.081 -6.701 -10.240 1.00 90.38 83 ARG A CA 1
ATOM 654 C C . ARG A 1 83 ? 11.803 -5.719 -11.380 1.00 90.38 83 ARG A C 1
ATOM 656 O O . ARG A 1 83 ? 12.731 -5.048 -11.826 1.00 90.38 83 ARG A O 1
ATOM 663 N N . HIS A 1 84 ? 10.543 -5.599 -11.794 1.00 87.81 84 HIS A N 1
ATOM 664 C CA . HIS A 1 84 ? 10.139 -4.806 -12.961 1.00 87.81 84 HIS A CA 1
ATOM 665 C C . HIS A 1 84 ? 9.898 -3.321 -12.665 1.00 87.81 84 HIS A C 1
ATOM 667 O O . HIS A 1 84 ? 9.881 -2.511 -13.588 1.00 87.81 84 HIS A O 1
ATOM 673 N N . TYR A 1 85 ? 9.722 -2.929 -11.400 1.00 87.50 85 TYR A N 1
ATOM 674 C CA . TYR A 1 85 ? 9.437 -1.536 -11.070 1.00 87.50 85 TYR A CA 1
ATOM 675 C C . TYR A 1 85 ? 10.657 -0.624 -11.270 1.00 87.50 85 TYR A C 1
ATOM 677 O O . TYR A 1 85 ? 11.692 -0.810 -10.631 1.00 87.50 85 TYR A O 1
ATOM 685 N N . HIS A 1 86 ? 10.550 0.406 -12.106 1.00 87.31 86 HIS A N 1
ATOM 686 C CA . HIS A 1 86 ? 11.618 1.392 -12.314 1.00 87.31 86 HIS A CA 1
ATOM 687 C C . HIS A 1 86 ? 11.551 2.505 -11.257 1.00 87.31 86 HIS A C 1
ATOM 689 O O . HIS A 1 86 ? 11.014 3.588 -11.509 1.00 87.31 86 HIS A O 1
ATOM 695 N N . GLY A 1 87 ? 12.051 2.221 -10.051 1.00 88.62 87 GLY A N 1
ATOM 696 C CA . GLY A 1 87 ? 11.976 3.153 -8.928 1.00 88.62 87 GLY A CA 1
ATOM 697 C C . GLY A 1 87 ? 12.381 2.589 -7.571 1.00 88.62 87 GLY A C 1
ATOM 698 O O . GLY A 1 87 ? 12.762 1.419 -7.469 1.00 88.62 87 GLY A O 1
ATOM 699 N N . HIS A 1 88 ? 12.288 3.427 -6.533 1.00 90.88 88 HIS A N 1
ATOM 700 C CA . HIS A 1 88 ? 12.419 2.972 -5.146 1.00 90.88 88 HIS A CA 1
ATOM 701 C C . HIS A 1 88 ? 11.105 2.393 -4.648 1.00 90.88 88 HIS A C 1
ATOM 703 O O . HIS A 1 88 ? 10.024 2.846 -5.033 1.00 90.88 88 HIS A O 1
ATOM 709 N N . VAL A 1 89 ? 11.212 1.423 -3.746 1.00 93.62 89 VAL A N 1
ATOM 710 C CA . VAL A 1 89 ? 10.061 0.855 -3.049 1.00 93.62 89 VAL A CA 1
ATOM 711 C C . VAL A 1 89 ? 10.370 0.811 -1.563 1.00 93.62 89 VAL A C 1
ATOM 713 O O . VAL A 1 89 ? 11.351 0.197 -1.138 1.00 93.62 89 VAL A O 1
ATOM 716 N N . GLN A 1 90 ? 9.534 1.481 -0.779 1.00 94.62 90 GLN A N 1
ATOM 717 C CA . GLN A 1 90 ? 9.623 1.555 0.673 1.00 94.62 90 GLN A CA 1
ATOM 718 C C . GLN A 1 90 ? 8.469 0.777 1.301 1.00 94.62 90 GLN A C 1
ATOM 720 O O . GLN A 1 90 ? 7.342 0.810 0.809 1.00 94.62 90 GLN A O 1
ATOM 725 N N . TRP A 1 91 ? 8.749 0.100 2.409 1.00 95.81 91 TRP A N 1
ATOM 726 C CA . TRP A 1 91 ? 7.771 -0.673 3.166 1.00 95.81 91 TRP A CA 1
ATOM 727 C C . TRP A 1 91 ? 7.405 0.044 4.467 1.00 95.81 91 TRP A C 1
ATOM 729 O O . TRP A 1 91 ? 8.274 0.502 5.218 1.00 95.81 91 TRP A O 1
ATOM 739 N N . PHE A 1 92 ? 6.105 0.124 4.730 1.00 97.56 92 PHE A N 1
ATOM 740 C CA . PHE A 1 92 ? 5.496 0.719 5.908 1.00 97.56 92 PHE A CA 1
ATOM 741 C C . PHE A 1 92 ? 4.632 -0.315 6.630 1.00 97.56 92 PHE A C 1
ATOM 743 O O . PHE A 1 92 ? 3.866 -1.048 6.012 1.00 97.56 92 PHE A O 1
ATOM 750 N N . THR A 1 93 ? 4.715 -0.330 7.957 1.00 97.50 93 THR A N 1
ATOM 751 C CA . THR A 1 93 ? 3.872 -1.158 8.834 1.00 97.50 93 THR A CA 1
ATOM 752 C C . THR A 1 93 ? 3.088 -0.268 9.792 1.00 97.50 93 THR A C 1
ATOM 754 O O . THR A 1 93 ? 3.432 0.894 10.022 1.00 97.50 93 THR A O 1
ATOM 757 N N . THR A 1 94 ? 2.045 -0.821 10.403 1.00 97.31 94 THR A N 1
ATOM 758 C CA . THR A 1 94 ? 1.312 -0.160 11.484 1.00 97.31 94 THR A CA 1
ATOM 759 C C . THR A 1 94 ? 2.202 0.024 12.715 1.00 97.31 94 THR A C 1
ATOM 761 O O . THR A 1 94 ? 2.894 -0.907 13.130 1.00 97.31 94 THR A O 1
ATOM 764 N N . ARG A 1 95 ? 2.173 1.218 13.325 1.00 96.31 95 ARG A N 1
ATOM 765 C CA . ARG A 1 95 ? 2.916 1.530 14.562 1.00 96.31 95 ARG A CA 1
ATOM 766 C C . ARG A 1 95 ? 2.437 0.701 15.741 1.00 96.31 95 ARG A C 1
ATOM 768 O O . ARG A 1 95 ? 3.240 0.179 16.504 1.00 96.31 95 ARG A O 1
ATOM 775 N N . LYS A 1 96 ? 1.117 0.607 15.893 1.00 95.88 96 LYS A N 1
ATOM 776 C CA . LYS A 1 96 ? 0.483 -0.234 16.907 1.00 95.88 96 LYS A CA 1
ATOM 777 C C . LYS A 1 96 ? 0.196 -1.617 16.316 1.00 95.88 96 LYS A C 1
ATOM 779 O O . LYS A 1 96 ? -0.111 -1.707 15.120 1.00 95.88 96 LYS A O 1
ATOM 784 N N . PRO A 1 97 ? 0.276 -2.692 17.119 1.00 95.25 97 PRO A N 1
ATOM 785 C CA . PRO A 1 97 ? -0.187 -4.004 16.696 1.00 95.25 97 PRO A CA 1
ATOM 786 C C . PRO A 1 97 ? -1.644 -3.942 16.227 1.00 95.25 97 PRO A C 1
ATOM 788 O O . PRO A 1 97 ? -2.498 -3.339 16.875 1.00 95.25 97 PRO A O 1
ATOM 791 N N . VAL A 1 98 ? -1.921 -4.575 15.090 1.00 96.50 98 VAL A N 1
ATOM 792 C CA . VAL A 1 98 ? -3.274 -4.752 14.555 1.00 96.50 98 VAL A CA 1
ATOM 793 C C . VAL A 1 98 ? -3.632 -6.221 14.697 1.00 96.50 98 VAL A C 1
ATOM 795 O O . VAL A 1 98 ? -2.841 -7.082 14.307 1.00 96.50 98 VAL A O 1
ATOM 798 N N . SER A 1 99 ? -4.806 -6.493 15.272 1.00 97.75 99 SER A N 1
ATOM 799 C CA . SER A 1 99 ? -5.297 -7.858 15.482 1.00 97.75 99 SER A CA 1
ATOM 800 C C . SER A 1 99 ? -5.364 -8.650 14.174 1.00 97.75 99 SER A C 1
ATOM 802 O O . SER A 1 99 ? -5.613 -8.092 13.101 1.00 97.75 99 SER A O 1
ATOM 804 N N . GLN A 1 100 ? -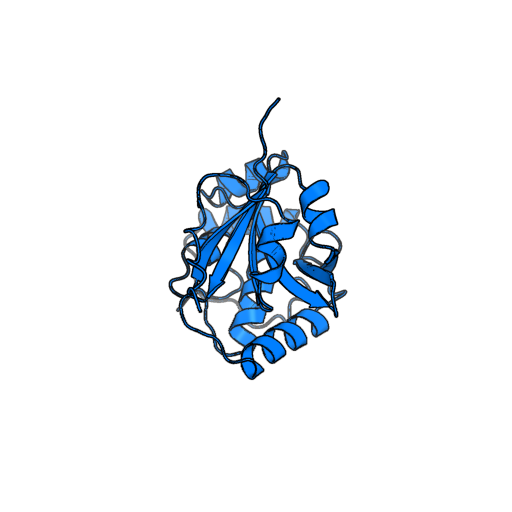5.210 -9.970 14.271 1.00 96.88 100 GLN A N 1
ATOM 805 C CA . GLN A 1 100 ? -5.331 -10.862 13.118 1.00 96.88 100 GLN A CA 1
ATOM 806 C C . GLN A 1 100 ? -6.712 -10.753 12.453 1.00 96.88 100 GLN A C 1
ATOM 808 O O . GLN A 1 100 ? -6.801 -10.765 11.229 1.00 96.88 100 GLN A O 1
ATOM 813 N N . ALA A 1 101 ? -7.780 -10.563 13.238 1.00 97.88 101 ALA A N 1
ATOM 814 C CA . ALA A 1 101 ? -9.131 -10.357 12.718 1.00 97.88 101 ALA A CA 1
ATOM 815 C C . ALA A 1 101 ? -9.228 -9.108 11.827 1.00 97.88 101 ALA A C 1
ATOM 817 O O . ALA A 1 101 ? -9.793 -9.178 10.738 1.00 97.88 101 ALA A O 1
ATOM 818 N N . LYS A 1 102 ? -8.622 -7.988 12.248 1.00 98.06 102 LYS A N 1
ATOM 819 C CA . LYS A 1 102 ? -8.551 -6.774 11.423 1.00 98.06 102 LYS A CA 1
ATOM 820 C C . LYS A 1 102 ? -7.684 -6.983 10.183 1.00 98.06 102 LYS A C 1
ATOM 822 O O . LYS A 1 102 ? -8.110 -6.616 9.100 1.00 98.06 102 LYS A O 1
ATOM 827 N N . ARG A 1 103 ? -6.514 -7.620 10.293 1.00 97.81 103 ARG A N 1
ATOM 828 C CA . ARG A 1 103 ? -5.690 -7.912 9.103 1.00 97.81 103 ARG A CA 1
ATOM 829 C C . ARG A 1 103 ? -6.456 -8.764 8.090 1.00 97.81 103 ARG A C 1
ATOM 831 O O . ARG A 1 103 ? -6.517 -8.407 6.923 1.00 97.81 103 ARG A O 1
ATOM 838 N N . ARG A 1 104 ? -7.151 -9.808 8.546 1.00 97.56 104 ARG A N 1
ATOM 839 C CA . ARG A 1 104 ? -8.032 -10.616 7.692 1.00 97.56 104 ARG A CA 1
ATOM 840 C C . ARG A 1 104 ? -9.129 -9.778 7.030 1.00 97.56 104 ARG A C 1
ATOM 842 O O . ARG A 1 104 ? -9.346 -9.936 5.836 1.00 97.56 104 ARG A O 1
ATOM 849 N N . GLY A 1 105 ? -9.776 -8.875 7.769 1.00 97.75 105 GLY A N 1
ATOM 850 C CA . GLY A 1 105 ? -10.789 -7.968 7.215 1.00 97.75 105 GLY A CA 1
ATOM 851 C C . GLY A 1 105 ? -10.236 -7.038 6.129 1.00 97.75 105 GLY A C 1
ATOM 852 O O . GLY A 1 105 ? -10.864 -6.879 5.086 1.00 97.75 105 GLY A O 1
ATOM 853 N N . MET A 1 106 ? -9.026 -6.500 6.325 1.00 97.56 106 MET A N 1
ATOM 854 C CA . MET A 1 106 ? -8.323 -5.711 5.304 1.00 97.56 106 MET A CA 1
ATOM 855 C C . MET A 1 106 ? -8.119 -6.527 4.025 1.00 97.56 106 MET A C 1
ATOM 857 O O . MET A 1 106 ? -8.426 -6.055 2.933 1.00 97.56 106 MET A O 1
ATOM 861 N N . ILE A 1 107 ? -7.631 -7.764 4.156 1.00 96.94 107 ILE A N 1
ATOM 862 C CA . ILE A 1 107 ? -7.362 -8.632 3.005 1.00 96.94 107 ILE A CA 1
ATOM 863 C C . ILE A 1 107 ? -8.649 -9.049 2.292 1.00 96.94 107 ILE A C 1
ATOM 865 O O . ILE A 1 107 ? -8.695 -9.006 1.066 1.00 96.94 107 ILE A O 1
ATOM 869 N N . GLN A 1 108 ? -9.702 -9.392 3.034 1.00 96.94 108 GLN A N 1
ATOM 870 C CA . GLN A 1 108 ? -11.008 -9.725 2.461 1.00 96.94 108 GLN A CA 1
ATOM 871 C C . GLN A 1 108 ? -11.568 -8.563 1.642 1.00 96.94 108 GLN A C 1
ATOM 873 O O . GLN A 1 108 ? -11.984 -8.772 0.505 1.00 96.94 108 GLN A O 1
ATOM 878 N N . PHE A 1 109 ? -11.524 -7.342 2.182 1.00 95.06 109 PHE A N 1
ATOM 879 C CA . PHE A 1 109 ? -11.932 -6.152 1.441 1.00 95.06 109 PHE A CA 1
ATOM 880 C C . PHE A 1 109 ? -11.076 -5.972 0.182 1.00 95.06 109 PHE A C 1
ATOM 882 O O . PHE A 1 109 ? -11.606 -5.863 -0.917 1.00 95.06 109 PHE A O 1
ATOM 889 N N . ALA A 1 110 ? -9.748 -6.020 0.314 1.00 93.69 110 ALA A N 1
ATOM 890 C CA . ALA A 1 110 ? -8.833 -5.855 -0.814 1.00 93.69 110 ALA A CA 1
ATOM 891 C C . ALA A 1 110 ? -9.098 -6.881 -1.940 1.00 93.69 110 ALA A C 1
ATOM 893 O O . ALA A 1 110 ? -9.092 -6.551 -3.123 1.00 93.69 110 ALA A O 1
ATOM 894 N N . GLN A 1 111 ? -9.390 -8.131 -1.581 1.00 94.25 111 GLN A N 1
ATOM 895 C CA . GLN A 1 111 ? -9.725 -9.185 -2.539 1.00 94.25 111 GLN A CA 1
ATOM 896 C C . GLN A 1 111 ? -11.081 -8.962 -3.224 1.00 94.25 111 GLN A C 1
ATOM 898 O O . GLN A 1 111 ? -11.197 -9.242 -4.413 1.00 94.25 111 GLN A O 1
ATOM 903 N N . GLN A 1 112 ? -12.087 -8.431 -2.522 1.00 92.69 112 GLN A N 1
ATOM 904 C CA . GLN A 1 112 ? -13.398 -8.099 -3.105 1.00 92.69 112 GLN A CA 1
ATOM 905 C C . GLN A 1 112 ? -13.319 -6.993 -4.167 1.00 92.69 112 GLN A C 1
ATOM 907 O O . GLN A 1 112 ? -14.168 -6.918 -5.055 1.00 92.69 112 GLN A O 1
ATOM 912 N N . GLU A 1 113 ? -12.295 -6.143 -4.099 1.00 89.50 113 GLU A N 1
ATOM 913 C CA . GLU A 1 113 ? -12.074 -5.073 -5.070 1.00 89.50 113 GLU A CA 1
ATOM 914 C C . GLU A 1 113 ? -11.319 -5.539 -6.329 1.00 89.50 113 GLU A C 1
ATOM 916 O O . GLU A 1 113 ? -11.214 -4.771 -7.288 1.00 89.50 113 GLU A O 1
ATOM 921 N N . LEU A 1 114 ? -10.797 -6.774 -6.363 1.00 89.81 114 LEU A N 1
ATOM 922 C CA . LEU A 1 114 ? -10.065 -7.303 -7.518 1.00 89.81 114 LEU A CA 1
ATOM 923 C C . LEU A 1 114 ? -10.903 -7.251 -8.800 1.00 89.81 114 LEU A C 1
ATOM 925 O O . LEU A 1 114 ? -12.084 -7.587 -8.820 1.00 89.81 114 LEU A O 1
ATOM 929 N N . GLY A 1 115 ? -10.265 -6.841 -9.898 1.00 81.75 115 GLY A N 1
ATOM 930 C CA . GLY A 1 115 ? -10.912 -6.732 -11.206 1.00 81.75 115 GLY A CA 1
ATOM 931 C C . GLY A 1 115 ? -11.745 -5.462 -11.401 1.00 81.75 115 GLY A C 1
ATOM 932 O O . GLY A 1 115 ? -12.172 -5.195 -12.525 1.00 81.75 115 GLY A O 1
ATOM 933 N N . LYS A 1 116 ? -11.937 -4.628 -10.368 1.00 81.75 116 LYS A N 1
ATOM 934 C CA . LYS A 1 116 ? -12.551 -3.307 -10.557 1.00 81.75 116 LYS A CA 1
ATOM 935 C C . LYS A 1 116 ? -11.677 -2.426 -11.448 1.00 81.75 116 LYS A C 1
ATOM 937 O O . LYS A 1 116 ? -10.448 -2.422 -11.345 1.00 81.75 116 LYS A O 1
ATOM 942 N N . GLY A 1 117 ? -12.328 -1.670 -12.331 1.00 67.50 117 GLY A N 1
ATOM 943 C CA . GLY A 1 117 ? -11.661 -0.773 -13.271 1.00 67.50 117 GLY A CA 1
ATOM 944 C C . GLY A 1 117 ? -10.927 0.378 -12.576 1.00 67.50 117 GLY A C 1
ATOM 945 O O . GLY A 1 117 ? -11.272 0.791 -11.472 1.00 67.50 117 GLY A O 1
ATOM 946 N N . TYR A 1 118 ? -9.905 0.918 -13.239 1.00 60.56 118 TYR A N 1
ATOM 947 C CA . TYR A 1 118 ? -9.140 2.067 -12.748 1.00 60.56 118 TYR A CA 1
ATOM 948 C C . TYR A 1 118 ? -9.768 3.395 -13.196 1.00 60.56 118 TYR A C 1
ATOM 950 O O . TYR A 1 118 ? -10.334 3.497 -14.290 1.00 60.56 118 TYR A O 1
ATOM 958 N N . ALA A 1 119 ? -9.637 4.447 -12.384 1.00 57.47 119 ALA A N 1
ATOM 959 C CA . ALA A 1 119 ? -9.936 5.811 -12.825 1.00 57.47 119 ALA A CA 1
ATOM 960 C C . ALA A 1 119 ? -8.926 6.244 -13.895 1.00 57.47 119 ALA A C 1
ATOM 962 O O . ALA A 1 119 ? -7.738 6.327 -13.619 1.00 57.47 119 ALA A O 1
ATOM 963 N N . LEU A 1 120 ? -9.380 6.522 -15.123 1.00 52.97 120 LEU A N 1
ATOM 964 C CA . LEU A 1 120 ? -8.526 6.985 -16.225 1.00 52.97 120 LEU A CA 1
ATOM 965 C C . LEU A 1 120 ? -7.534 8.057 -15.745 1.00 52.97 120 LEU A C 1
ATOM 967 O O . LEU A 1 120 ? -7.922 9.137 -15.306 1.00 52.97 120 LEU A O 1
ATOM 971 N N . TRP A 1 121 ? -6.246 7.750 -15.877 1.00 52.66 121 TRP A N 1
ATOM 972 C CA . TRP A 1 121 ? -5.113 8.560 -15.422 1.00 52.66 121 TRP A CA 1
ATOM 973 C C . TRP A 1 121 ? -5.206 10.050 -15.778 1.00 52.66 121 TRP A C 1
ATOM 975 O O . TRP A 1 121 ? -4.854 10.913 -14.978 1.00 52.66 121 TRP A O 1
ATOM 985 N N . LYS A 1 122 ? -5.730 10.366 -16.970 1.00 48.84 122 LYS A N 1
ATOM 986 C CA . LYS A 1 122 ? -5.911 11.745 -17.444 1.00 48.84 122 LYS A CA 1
ATOM 987 C C . LYS A 1 122 ? -6.910 12.530 -16.588 1.00 48.84 122 LYS A C 1
ATOM 989 O O . LYS A 1 122 ? -6.672 13.698 -16.312 1.00 48.84 122 LYS A O 1
ATOM 994 N N . SER A 1 123 ? -7.983 11.887 -16.130 1.00 53.62 123 SER A N 1
ATOM 995 C CA . SER A 1 123 ? -8.992 12.490 -15.252 1.00 53.62 123 SER A CA 1
ATOM 996 C C . SER A 1 123 ? -8.447 12.724 -13.844 1.00 53.62 123 SER A C 1
ATOM 998 O O . SER A 1 123 ? -8.802 13.710 -13.212 1.00 53.62 12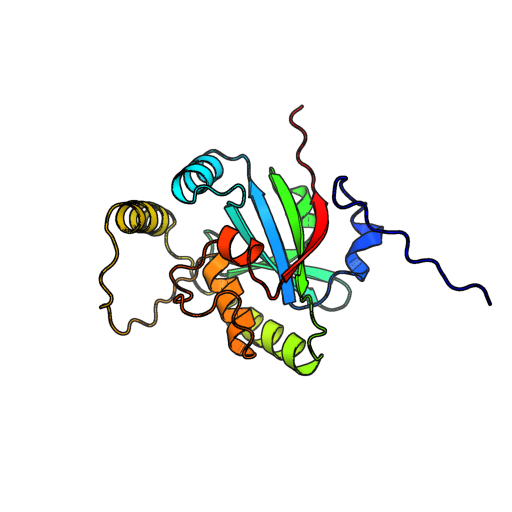3 SER A O 1
ATOM 1000 N N . ILE A 1 124 ? -7.542 11.856 -13.378 1.00 55.03 124 ILE A N 1
ATOM 1001 C CA . ILE A 1 124 ? -6.870 11.994 -12.081 1.00 55.03 124 ILE A CA 1
ATOM 1002 C C . ILE A 1 124 ? -5.877 13.157 -12.112 1.00 55.03 124 ILE A C 1
ATOM 1004 O O . ILE A 1 124 ? -5.944 14.020 -11.246 1.00 55.03 124 ILE A O 1
ATOM 1008 N N . VAL A 1 125 ? -4.984 13.221 -13.107 1.00 58.09 125 VAL A N 1
ATOM 1009 C CA . VAL A 1 125 ? -4.011 14.324 -13.232 1.00 58.09 125 VAL A CA 1
ATOM 1010 C C . VAL A 1 125 ? -4.728 15.663 -13.399 1.00 58.09 125 VAL A C 1
ATOM 1012 O O . VAL A 1 125 ? -4.382 16.629 -12.725 1.00 58.09 125 VAL A O 1
ATOM 1015 N N . LEU A 1 126 ? -5.762 15.707 -14.243 1.00 51.47 126 LEU A N 1
ATOM 1016 C CA . LEU A 1 126 ? -6.584 16.899 -14.436 1.00 51.47 126 LEU A CA 1
ATOM 1017 C C . LEU A 1 126 ? -7.340 17.279 -13.152 1.00 51.47 126 LEU A C 1
ATOM 1019 O O . LEU A 1 126 ? -7.364 1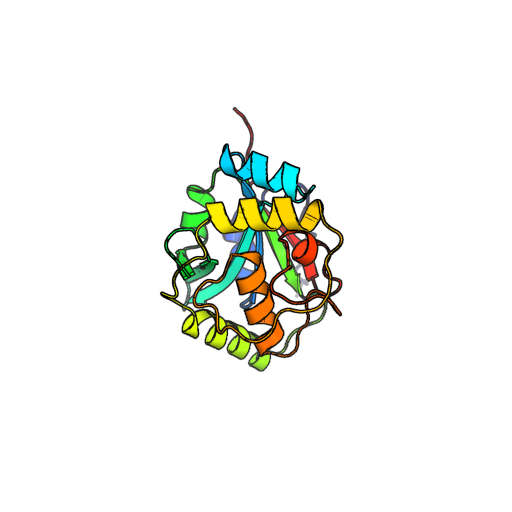8.447 -12.783 1.00 51.47 126 LEU A O 1
ATOM 1023 N N . GLY A 1 127 ? -7.896 16.296 -12.439 1.00 58.06 127 GLY A N 1
ATOM 1024 C CA . GLY A 1 127 ? -8.562 16.493 -11.154 1.00 58.06 127 GLY A CA 1
ATOM 1025 C C . GLY A 1 127 ? -7.616 17.041 -10.089 1.00 58.06 127 GLY A C 1
ATOM 1026 O O . GLY A 1 127 ? -7.925 18.057 -9.484 1.00 58.06 127 GLY A O 1
ATOM 1027 N N . PHE A 1 128 ? -6.433 16.446 -9.913 1.00 58.94 128 PHE A N 1
ATOM 1028 C CA . PHE A 1 128 ? -5.401 16.937 -8.994 1.00 58.94 128 PHE A CA 1
ATOM 1029 C C . PHE A 1 128 ? -4.932 18.350 -9.350 1.00 58.94 128 PHE A C 1
ATOM 1031 O O . PHE A 1 128 ? -4.812 19.188 -8.461 1.00 58.94 128 PHE A O 1
ATOM 1038 N N . PHE A 1 129 ? -4.714 18.636 -10.635 1.00 55.56 129 PHE A N 1
ATOM 1039 C CA . PHE A 1 129 ? -4.320 19.962 -11.110 1.00 55.56 129 PHE A CA 1
ATOM 1040 C C . PHE A 1 129 ? -5.386 21.026 -10.801 1.00 55.56 129 PHE A C 1
ATOM 1042 O O . PHE A 1 129 ? -5.064 22.090 -10.279 1.00 55.56 129 PHE A O 1
ATOM 1049 N N . ILE A 1 130 ? -6.663 20.726 -11.056 1.00 53.00 130 ILE A N 1
ATOM 1050 C CA . ILE A 1 130 ? -7.785 21.635 -10.772 1.00 53.00 130 ILE A CA 1
ATOM 1051 C C . ILE A 1 130 ? -7.981 21.821 -9.259 1.00 53.00 130 ILE A C 1
ATOM 1053 O O . ILE A 1 130 ? -8.211 22.938 -8.800 1.00 53.00 130 ILE A O 1
ATOM 1057 N N . LEU A 1 131 ? -7.860 20.745 -8.480 1.00 53.72 131 LEU A N 1
ATOM 1058 C CA . LEU A 1 131 ? -8.094 20.721 -7.035 1.00 53.72 131 LEU A CA 1
ATOM 1059 C C . LEU A 1 131 ? -6.997 21.444 -6.235 1.00 53.72 131 LEU A C 1
ATOM 1061 O O . LEU A 1 131 ? -7.287 22.095 -5.238 1.00 53.72 131 LEU A O 1
ATOM 1065 N N . PHE A 1 132 ? -5.737 21.367 -6.674 1.00 54.31 132 PHE A N 1
ATOM 1066 C CA . PHE A 1 132 ? -4.640 22.126 -6.062 1.00 54.31 132 PHE A CA 1
ATOM 1067 C C . PHE A 1 132 ? -4.663 23.617 -6.438 1.00 54.31 132 PHE A C 1
ATOM 1069 O O . PHE A 1 132 ? -4.108 24.430 -5.701 1.00 54.31 132 PHE A O 1
ATOM 1076 N N . HIS A 1 133 ? -5.311 23.987 -7.552 1.00 50.31 133 HIS A N 1
ATOM 1077 C CA . HIS A 1 133 ? -5.448 25.381 -7.990 1.00 50.31 133 HIS A CA 1
ATOM 1078 C C . HIS A 1 133 ? -6.746 26.074 -7.547 1.00 50.31 133 HIS A C 1
ATOM 1080 O O . HIS A 1 133 ? -6.812 27.301 -7.593 1.00 50.31 133 HIS A O 1
ATOM 1086 N N . ARG A 1 134 ? -7.765 25.342 -7.082 1.00 43.16 134 ARG A N 1
ATOM 1087 C CA . ARG A 1 134 ? -8.991 25.917 -6.504 1.00 43.16 134 ARG A CA 1
ATOM 1088 C C . ARG A 1 134 ? -9.198 25.362 -5.099 1.00 43.16 134 ARG A C 1
ATOM 1090 O O . ARG A 1 134 ? -9.472 24.178 -4.951 1.00 43.16 134 ARG A O 1
ATOM 1097 N N . GLY A 1 135 ? -9.098 26.222 -4.080 1.00 44.03 135 GLY A N 1
ATOM 1098 C CA . GLY A 1 135 ? -9.490 25.890 -2.704 1.00 44.03 135 GLY A CA 1
ATOM 1099 C C . GLY A 1 135 ? -10.892 25.278 -2.693 1.00 44.03 135 GLY A C 1
ATOM 1100 O O . GLY A 1 135 ? -11.837 25.884 -3.196 1.00 44.03 135 GLY A O 1
ATOM 1101 N N . VAL A 1 136 ? -10.996 24.028 -2.243 1.00 45.16 136 VAL A N 1
ATOM 1102 C CA . VAL A 1 136 ? -12.115 23.156 -2.618 1.00 45.16 136 VAL A CA 1
ATOM 1103 C C . VAL A 1 136 ? -13.295 23.344 -1.684 1.00 45.16 136 VAL A C 1
ATOM 1105 O O . VAL A 1 136 ? -13.230 23.019 -0.499 1.00 45.16 136 VAL A O 1
ATOM 1108 N N . ASP A 1 137 ? -14.382 23.809 -2.283 1.00 35.66 137 ASP A N 1
ATOM 1109 C CA . ASP A 1 137 ? -15.715 23.883 -1.711 1.00 35.66 137 ASP A CA 1
ATOM 1110 C C . ASP A 1 137 ? -16.288 22.472 -1.480 1.00 35.66 137 ASP A C 1
ATOM 1112 O O . ASP A 1 137 ? -16.258 21.581 -2.338 1.00 35.66 137 ASP A O 1
ATOM 1116 N N . THR A 1 138 ? -16.782 22.253 -0.268 1.00 39.97 138 THR A N 1
ATOM 1117 C CA . THR A 1 138 ? -17.343 20.996 0.213 1.00 39.97 138 THR A CA 1
ATOM 1118 C C . THR A 1 138 ? -18.777 20.848 -0.266 1.00 39.97 138 THR A C 1
ATOM 1120 O O . THR A 1 138 ? -19.709 21.097 0.491 1.00 39.97 138 THR A O 1
ATOM 1123 N N . ARG A 1 139 ? -18.979 20.410 -1.505 1.00 35.66 139 ARG A N 1
ATOM 1124 C CA . ARG A 1 139 ? -20.253 19.841 -1.964 1.00 35.66 139 ARG A CA 1
ATOM 1125 C C . ARG A 1 139 ? -19.989 19.073 -3.245 1.00 35.66 139 ARG A C 1
ATOM 1127 O O . ARG A 1 139 ? -19.969 19.653 -4.315 1.00 35.66 139 ARG A O 1
ATOM 1134 N N . ASP A 1 140 ? -19.814 17.758 -3.130 1.00 32.78 140 ASP A N 1
ATOM 1135 C CA . ASP A 1 140 ? -20.450 16.926 -4.145 1.00 32.78 140 ASP A CA 1
ATOM 1136 C C . ASP A 1 140 ? -20.792 15.529 -3.649 1.00 32.78 140 ASP A C 1
ATOM 1138 O O . ASP A 1 140 ? -20.009 14.841 -2.988 1.00 32.78 140 ASP A O 1
ATOM 1142 N N . ARG A 1 141 ? -22.043 15.194 -3.944 1.00 33.47 141 ARG A N 1
ATOM 1143 C CA . ARG A 1 141 ? -22.901 14.184 -3.343 1.00 33.47 141 ARG A CA 1
ATOM 1144 C C . ARG A 1 141 ? -22.827 12.907 -4.184 1.00 33.47 141 ARG A C 1
ATOM 1146 O O . ARG A 1 141 ? -22.966 12.961 -5.397 1.00 33.47 141 ARG A O 1
ATOM 1153 N N . LEU A 1 142 ? -22.667 11.766 -3.511 1.00 35.41 142 LEU A N 1
ATOM 1154 C CA . LEU A 1 142 ? -23.140 10.436 -3.927 1.00 35.41 142 LEU A CA 1
ATOM 1155 C C . LEU A 1 142 ? -22.948 10.056 -5.413 1.00 35.41 142 LEU A C 1
ATOM 1157 O O . LEU A 1 142 ? -23.903 10.020 -6.185 1.00 35.41 142 LEU A O 1
ATOM 1161 N N . ARG A 1 143 ? -21.753 9.587 -5.779 1.00 35.78 143 ARG A N 1
ATOM 1162 C CA . ARG A 1 143 ? -21.607 8.593 -6.853 1.00 35.78 143 ARG A CA 1
ATOM 1163 C C . ARG A 1 143 ? -20.740 7.447 -6.349 1.00 35.78 143 ARG A C 1
ATOM 1165 O O . ARG A 1 143 ? -19.609 7.652 -5.927 1.00 35.78 143 ARG A O 1
ATOM 1172 N N . ARG A 1 144 ? -21.294 6.229 -6.373 1.00 36.41 144 ARG A N 1
ATOM 1173 C CA . ARG A 1 144 ? -20.520 4.981 -6.317 1.00 36.41 144 ARG A CA 1
ATOM 1174 C C . ARG A 1 144 ? -19.641 4.952 -7.567 1.00 36.41 144 ARG A C 1
ATOM 1176 O O . ARG A 1 144 ? -20.069 4.492 -8.621 1.00 36.41 144 ARG A O 1
ATOM 1183 N N . GLU A 1 145 ? -18.463 5.553 -7.488 1.00 43.72 145 GLU A N 1
ATOM 1184 C CA . GLU A 1 145 ? -17.523 5.583 -8.601 1.00 43.72 145 GLU A CA 1
ATOM 1185 C C . GLU A 1 145 ? -16.797 4.236 -8.681 1.00 43.72 145 GLU A C 1
ATOM 1187 O O . GLU A 1 145 ? -16.065 3.851 -7.777 1.00 43.72 145 GLU A O 1
ATOM 1192 N N . ASN A 1 146 ? -17.004 3.510 -9.783 1.00 39.28 146 ASN A N 1
ATOM 1193 C CA . ASN A 1 146 ? -16.412 2.193 -10.076 1.00 39.28 146 ASN A CA 1
ATOM 1194 C C . ASN A 1 146 ? -14.895 2.243 -10.374 1.00 39.28 146 ASN A C 1
ATOM 1196 O O . ASN A 1 146 ? -14.403 1.471 -11.196 1.00 39.28 146 ASN A O 1
ATOM 1200 N N . LYS A 1 147 ? -14.166 3.216 -9.818 1.00 47.72 147 LYS A N 1
ATOM 1201 C CA . LYS A 1 147 ? -12.856 3.632 -10.323 1.00 47.72 147 LYS A CA 1
ATOM 1202 C C . LYS A 1 147 ? -11.929 4.096 -9.195 1.00 47.72 147 LYS A C 1
ATOM 1204 O O . LYS A 1 147 ? -11.841 5.286 -8.923 1.00 47.72 147 LYS A O 1
ATOM 1209 N N . LEU A 1 148 ? -11.218 3.161 -8.563 1.00 54.22 148 LEU A N 1
ATOM 1210 C CA . LEU A 1 148 ? -10.256 3.460 -7.494 1.00 54.22 148 LEU A CA 1
ATOM 1211 C C . LEU A 1 148 ? -8.880 3.803 -8.070 1.00 54.22 148 LEU A C 1
ATOM 1213 O O . LEU A 1 148 ? -8.424 3.172 -9.024 1.00 54.22 148 LEU A O 1
ATOM 1217 N N . TYR A 1 149 ? -8.194 4.771 -7.466 1.00 76.38 149 TYR A N 1
ATOM 1218 C CA . TYR A 1 149 ? -6.769 5.004 -7.703 1.00 76.38 149 TYR A CA 1
ATOM 1219 C C . TYR A 1 149 ? -5.941 4.531 -6.502 1.00 76.38 149 TYR A C 1
ATOM 1221 O O . TYR A 1 149 ? -6.487 4.258 -5.437 1.00 76.38 149 TYR A O 1
ATOM 1229 N N . CYS A 1 150 ? -4.629 4.366 -6.675 1.00 84.56 150 CYS A N 1
ATOM 1230 C CA . CYS A 1 150 ? -3.798 3.540 -5.793 1.00 84.56 150 CYS A CA 1
ATOM 1231 C C . CYS A 1 150 ? -3.864 3.901 -4.304 1.00 84.56 150 CYS A C 1
ATOM 1233 O O . CYS A 1 150 ? -4.114 3.030 -3.475 1.00 84.56 150 CYS A O 1
ATOM 1235 N N . SER A 1 151 ? -3.699 5.174 -3.953 1.00 85.69 151 SER A N 1
ATOM 1236 C CA . SER A 1 151 ? -3.760 5.633 -2.564 1.00 85.69 151 SER A CA 1
ATOM 1237 C C . SER A 1 151 ? -5.175 5.616 -1.988 1.00 85.69 151 SER A C 1
ATOM 1239 O O . SER A 1 151 ? -5.337 5.287 -0.816 1.00 85.69 151 SER A O 1
ATOM 1241 N N . TRP A 1 152 ? -6.197 5.890 -2.803 1.00 84.75 152 TRP A N 1
ATOM 1242 C CA . TRP A 1 152 ? -7.592 5.741 -2.385 1.00 84.75 152 TRP A CA 1
ATOM 1243 C C . TRP A 1 152 ? -7.929 4.276 -2.075 1.00 84.75 152 TRP A C 1
ATOM 1245 O O . TRP A 1 152 ? -8.514 3.977 -1.037 1.00 84.75 152 TRP A O 1
ATOM 1255 N N . TYR A 1 153 ? -7.484 3.346 -2.919 1.00 89.50 153 TYR A N 1
ATOM 1256 C CA . TYR A 1 153 ? -7.662 1.915 -2.691 1.00 89.50 153 TYR A CA 1
ATOM 1257 C C . TYR A 1 153 ? -7.019 1.457 -1.372 1.00 89.50 153 TYR A C 1
ATOM 1259 O O . TYR A 1 153 ? -7.666 0.790 -0.566 1.00 89.50 153 TYR A O 1
ATOM 1267 N N . VAL A 1 154 ? -5.781 1.886 -1.097 1.00 93.69 154 VAL A N 1
ATOM 1268 C CA . VAL A 1 154 ? -5.112 1.619 0.190 1.00 93.69 154 VAL A CA 1
ATOM 1269 C C . VAL A 1 154 ? -5.911 2.200 1.363 1.00 93.69 154 VAL A C 1
ATOM 1271 O O . VAL A 1 154 ? -6.102 1.512 2.364 1.00 93.69 154 VAL A O 1
ATOM 1274 N N . ALA A 1 155 ? -6.413 3.432 1.246 1.00 91.81 155 ALA A N 1
ATOM 1275 C CA . ALA A 1 155 ? -7.219 4.068 2.289 1.00 91.81 155 ALA A CA 1
ATOM 1276 C C . ALA A 1 155 ? -8.483 3.259 2.617 1.00 91.81 155 ALA A C 1
ATOM 1278 O O . ALA A 1 155 ? -8.758 2.987 3.784 1.00 91.81 155 ALA A O 1
ATOM 1279 N N . GLN A 1 156 ? -9.206 2.794 1.593 1.00 90.62 156 GLN A N 1
ATOM 1280 C CA . GLN A 1 156 ? -10.421 2.000 1.779 1.00 90.62 156 GLN A CA 1
ATOM 1281 C C . GLN A 1 156 ? -10.159 0.658 2.468 1.00 90.62 156 GLN A C 1
ATOM 1283 O O . GLN A 1 156 ? -10.927 0.276 3.348 1.00 90.62 156 GLN A O 1
ATOM 1288 N N . ILE A 1 157 ? -9.056 -0.022 2.136 1.00 94.94 157 ILE A N 1
ATOM 1289 C CA . ILE A 1 157 ? -8.648 -1.267 2.808 1.00 94.94 157 ILE A CA 1
ATOM 1290 C C . ILE A 1 157 ? -8.498 -1.051 4.319 1.00 94.94 157 ILE A C 1
ATOM 1292 O O . ILE A 1 157 ? -8.950 -1.862 5.127 1.00 94.94 157 ILE A O 1
ATOM 1296 N N . TYR A 1 158 ? -7.863 0.051 4.709 1.00 96.50 158 TYR A N 1
ATOM 1297 C CA . TYR A 1 158 ? -7.646 0.404 6.108 1.00 96.50 158 TYR A CA 1
ATOM 1298 C C . TYR A 1 158 ? -8.947 0.851 6.805 1.00 96.50 158 TYR A C 1
ATOM 1300 O O . TYR A 1 158 ? -9.244 0.414 7.924 1.00 96.50 158 TYR A O 1
ATOM 1308 N N . ASN A 1 159 ? -9.776 1.640 6.120 1.00 93.38 159 ASN A N 1
ATOM 1309 C CA . ASN A 1 159 ? -11.073 2.089 6.624 1.00 93.38 159 ASN A CA 1
ATOM 1310 C C . ASN A 1 159 ? -12.076 0.948 6.814 1.00 93.38 159 ASN A C 1
ATOM 1312 O O . ASN A 1 159 ? -12.847 0.986 7.773 1.00 93.38 159 ASN A O 1
ATOM 1316 N N . ALA A 1 160 ? -12.010 -0.108 5.996 1.00 94.12 160 ALA A N 1
ATOM 1317 C CA . ALA A 1 160 ? -12.850 -1.300 6.132 1.00 94.12 160 ALA A CA 1
ATOM 1318 C C . ALA A 1 160 ? -12.738 -1.974 7.514 1.00 94.12 160 ALA A C 1
ATOM 1320 O O . ALA A 1 160 ? -13.628 -2.719 7.918 1.00 94.12 160 ALA A O 1
ATOM 1321 N N . VAL A 1 161 ? -11.666 -1.696 8.265 1.00 95.75 161 VAL A N 1
ATOM 1322 C CA . VAL A 1 161 ? -11.438 -2.223 9.622 1.00 95.75 161 VAL A CA 1
ATOM 1323 C C . VAL A 1 161 ? -11.300 -1.129 10.689 1.00 95.75 161 VAL A C 1
ATOM 1325 O O . VAL A 1 161 ? -10.778 -1.363 11.793 1.00 95.75 161 VAL A O 1
ATOM 1328 N N . GLY A 1 162 ? -11.772 0.076 10.361 1.00 93.94 162 GLY A N 1
ATOM 1329 C CA . GLY A 1 162 ? -11.798 1.237 11.248 1.00 93.94 162 GLY A CA 1
ATOM 1330 C C . GLY A 1 162 ? -10.414 1.802 11.568 1.00 93.94 162 GLY A C 1
ATOM 1331 O O . GLY A 1 162 ? -10.192 2.262 12.689 1.00 93.94 162 GLY A O 1
ATOM 1332 N N . LEU A 1 163 ? -9.454 1.703 10.644 1.00 93.81 163 LEU A N 1
ATOM 1333 C CA . LEU A 1 163 ? -8.142 2.338 10.763 1.00 93.81 163 LEU A CA 1
ATOM 1334 C C . LEU A 1 163 ? -8.055 3.512 9.785 1.00 93.81 163 LEU A C 1
ATOM 1336 O O . LEU A 1 163 ? -7.673 3.335 8.642 1.00 93.81 163 LEU A O 1
ATOM 1340 N N . ASP A 1 164 ? -8.377 4.717 10.240 1.00 91.81 164 ASP A N 1
ATOM 1341 C CA . ASP A 1 164 ? -8.321 5.908 9.388 1.00 91.81 164 ASP A CA 1
ATOM 1342 C C . ASP A 1 164 ? -6.880 6.428 9.249 1.00 91.81 164 ASP A C 1
ATOM 1344 O O . ASP A 1 164 ? -6.288 6.953 10.201 1.00 91.81 164 ASP A O 1
ATOM 1348 N N . LEU A 1 165 ? -6.304 6.264 8.053 1.00 89.31 165 LEU A N 1
ATOM 1349 C CA . LEU A 1 165 ? -4.940 6.694 7.749 1.00 89.31 165 LEU A CA 1
ATOM 1350 C C . LEU A 1 165 ? -4.783 8.223 7.734 1.00 89.31 165 LEU A C 1
ATOM 1352 O O . LEU A 1 165 ? -3.666 8.695 7.973 1.00 89.31 165 LEU A O 1
ATOM 1356 N N . LYS A 1 166 ? -5.849 8.998 7.494 1.00 83.69 166 LYS A N 1
ATOM 1357 C CA . LYS A 1 166 ? -5.821 10.466 7.512 1.00 83.69 166 LYS A CA 1
ATOM 1358 C C . LYS A 1 166 ? -7.162 11.033 7.989 1.00 83.69 166 LYS A C 1
ATOM 1360 O O . LYS A 1 166 ? -8.050 11.338 7.197 1.00 83.69 166 LYS A O 1
ATOM 1365 N N . LYS A 1 167 ? -7.227 11.305 9.295 1.00 76.62 167 LYS A N 1
ATOM 1366 C CA . LYS A 1 167 ? -8.397 11.914 9.940 1.00 76.62 167 LYS A CA 1
ATOM 1367 C C . LYS A 1 167 ? -8.877 13.175 9.228 1.00 76.62 167 LYS A C 1
ATOM 1369 O O . LYS A 1 167 ? -8.089 14.077 8.950 1.00 76.62 167 LYS A O 1
ATOM 1374 N N . GLY A 1 168 ? -10.190 13.257 9.027 1.00 64.06 168 GLY A N 1
ATOM 1375 C CA . GLY A 1 168 ? -10.862 14.464 8.543 1.00 64.06 168 GLY A CA 1
ATOM 1376 C C . GLY A 1 168 ? -10.649 14.764 7.058 1.00 64.06 168 GLY A C 1
ATOM 1377 O O . GLY A 1 168 ? -11.041 15.833 6.600 1.00 64.06 168 GLY A O 1
ATOM 1378 N N . VAL A 1 169 ? -10.055 13.842 6.295 1.00 63.94 169 VAL A N 1
ATOM 1379 C CA . VAL A 1 169 ? -9.930 13.958 4.841 1.00 63.94 169 VAL A CA 1
ATOM 1380 C C . VAL A 1 169 ? -10.683 12.819 4.184 1.00 63.94 169 VAL A C 1
ATOM 1382 O O . VAL A 1 169 ? -10.527 11.664 4.550 1.00 63.94 169 VAL A O 1
ATOM 1385 N N . SER A 1 170 ? -11.509 13.153 3.194 1.00 66.94 170 SER A N 1
ATOM 1386 C CA . SER A 1 170 ? -12.173 12.133 2.388 1.00 66.94 170 SER A CA 1
ATOM 1387 C C . SER A 1 170 ? -11.135 11.291 1.646 1.00 66.94 170 SER A C 1
ATOM 1389 O O . SER A 1 170 ? -10.260 11.845 0.978 1.00 66.94 170 SER A O 1
ATOM 1391 N N . ASP A 1 171 ? -11.285 9.966 1.689 1.00 63.28 171 ASP A N 1
ATOM 1392 C CA . ASP A 1 171 ? -10.385 9.008 1.033 1.00 63.28 171 ASP A CA 1
ATOM 1393 C C . ASP A 1 171 ? -10.141 9.317 -0.453 1.00 63.28 171 ASP A C 1
ATOM 1395 O O . ASP A 1 171 ? -9.062 9.052 -0.980 1.00 63.28 171 ASP A O 1
ATOM 1399 N N . ARG A 1 172 ? -11.123 9.942 -1.122 1.00 61.28 172 ARG A N 1
ATOM 1400 C CA . ARG A 1 172 ? -11.053 10.365 -2.530 1.00 61.28 172 ARG A CA 1
ATOM 1401 C C . ARG A 1 172 ? -10.028 11.462 -2.810 1.00 61.28 172 ARG A 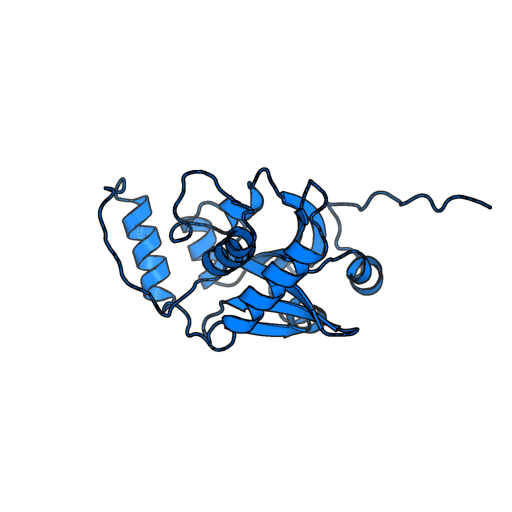C 1
ATOM 1403 O O . ARG A 1 172 ? -9.851 11.822 -3.972 1.00 61.28 172 ARG A O 1
ATOM 1410 N N . PHE A 1 173 ? -9.399 12.021 -1.782 1.00 68.88 173 PHE A N 1
ATOM 1411 C CA . PHE A 1 173 ? -8.313 12.995 -1.889 1.00 68.88 173 PHE A CA 1
ATOM 1412 C C . PHE A 1 173 ? -7.009 12.479 -1.271 1.00 68.88 173 PHE A C 1
ATOM 1414 O O . PHE A 1 173 ? -6.062 13.246 -1.105 1.00 68.88 173 PHE A O 1
ATOM 1421 N N . MET A 1 174 ? -6.952 11.196 -0.905 1.00 77.62 174 MET A N 1
ATOM 1422 C CA . MET A 1 174 ? -5.775 10.612 -0.279 1.00 77.62 174 MET A CA 1
ATOM 1423 C C . MET A 1 174 ? -4.639 10.495 -1.289 1.00 77.62 174 MET A C 1
ATOM 1425 O O . MET A 1 174 ? -4.769 9.823 -2.308 1.00 77.62 174 MET A O 1
ATOM 1429 N N . THR A 1 175 ? -3.491 11.098 -0.999 1.00 82.69 175 THR A N 1
ATOM 1430 C CA . THR A 1 175 ? -2.269 10.930 -1.798 1.00 82.69 175 THR A CA 1
ATOM 1431 C C . THR A 1 175 ? -1.358 9.839 -1.220 1.00 82.69 175 THR A C 1
ATOM 1433 O O . THR A 1 175 ? -1.479 9.484 -0.045 1.00 82.69 175 THR A O 1
ATOM 1436 N N . PRO A 1 176 ? -0.389 9.313 -1.991 1.00 87.44 176 PRO A N 1
ATOM 1437 C CA . PRO A 1 176 ? 0.664 8.465 -1.431 1.00 87.44 176 PRO A CA 1
ATOM 1438 C C . PRO A 1 176 ? 1.474 9.154 -0.314 1.00 87.44 176 PRO A C 1
ATOM 1440 O O . PRO A 1 176 ? 1.881 8.502 0.645 1.00 87.44 176 PRO A O 1
ATOM 1443 N N . GLU A 1 177 ? 1.662 10.475 -0.396 1.00 87.56 177 GLU A N 1
ATOM 1444 C CA . GLU A 1 177 ? 2.309 11.269 0.661 1.00 87.56 177 GLU A CA 1
ATOM 1445 C C . GLU A 1 177 ? 1.511 11.265 1.960 1.00 87.56 177 GLU A C 1
ATOM 1447 O O . GLU A 1 177 ? 2.080 11.133 3.040 1.00 87.56 177 GLU A O 1
ATOM 1452 N N . ASP A 1 178 ? 0.189 11.380 1.866 1.00 88.62 178 ASP A N 1
ATOM 1453 C CA . ASP A 1 178 ? -0.684 11.329 3.033 1.00 88.62 178 ASP A CA 1
ATOM 1454 C C . ASP A 1 178 ? -0.581 9.990 3.763 1.00 88.62 178 ASP A C 1
ATOM 1456 O O . ASP A 1 178 ? -0.523 9.956 4.992 1.00 88.62 178 ASP A O 1
ATOM 1460 N N . ILE A 1 179 ? -0.499 8.889 3.009 1.00 92.00 179 ILE A N 1
ATOM 1461 C CA . ILE A 1 179 ? -0.249 7.559 3.570 1.00 92.00 179 ILE A CA 1
ATOM 1462 C C . ILE A 1 179 ? 1.110 7.542 4.279 1.00 92.00 179 ILE A C 1
ATOM 1464 O O . ILE A 1 179 ? 1.203 7.098 5.423 1.00 92.00 179 ILE A O 1
ATOM 1468 N N . ALA A 1 180 ? 2.156 8.078 3.642 1.00 92.81 180 ALA A N 1
ATOM 1469 C CA . ALA A 1 180 ? 3.497 8.139 4.222 1.00 92.81 180 ALA A CA 1
ATOM 1470 C C . ALA A 1 180 ? 3.558 8.949 5.528 1.00 92.81 180 ALA A C 1
ATOM 1472 O O . ALA A 1 180 ? 4.334 8.614 6.425 1.00 92.81 180 ALA A O 1
ATOM 1473 N N . ARG A 1 181 ? 2.750 10.011 5.628 1.00 92.56 181 ARG A N 1
ATOM 1474 C CA . ARG A 1 181 ? 2.644 10.894 6.800 1.00 92.56 181 ARG A CA 1
ATOM 1475 C C . ARG A 1 181 ? 1.649 10.406 7.846 1.00 92.56 181 ARG A C 1
ATOM 1477 O O . ARG A 1 181 ? 1.546 11.025 8.904 1.00 92.56 181 ARG A O 1
ATOM 1484 N N . SER A 1 182 ? 0.923 9.323 7.571 1.00 94.50 182 SER A N 1
ATOM 1485 C CA . SER A 1 182 ? -0.089 8.811 8.485 1.00 94.50 182 SER A CA 1
ATOM 1486 C C . SER A 1 182 ? 0.512 8.545 9.870 1.00 94.50 182 SER A C 1
ATOM 1488 O O . SER A 1 182 ? 1.506 7.818 9.984 1.00 94.50 182 SER A O 1
ATOM 1490 N N . PRO A 1 183 ? -0.108 9.041 10.958 1.00 94.44 183 PRO A N 1
ATOM 1491 C CA . PRO A 1 183 ? 0.357 8.754 12.311 1.00 94.44 183 PRO A CA 1
ATOM 1492 C C . PRO A 1 183 ? 0.184 7.273 12.681 1.00 94.44 183 PRO A C 1
ATOM 1494 O O . PRO A 1 183 ? 0.769 6.815 13.661 1.00 94.44 183 PRO A O 1
ATOM 1497 N N . LEU A 1 184 ? -0.601 6.508 11.914 1.00 96.19 184 LEU A N 1
ATOM 1498 C CA . LEU A 1 184 ? -0.784 5.073 12.127 1.00 96.19 184 LEU A CA 1
ATOM 1499 C C . LEU A 1 184 ? 0.361 4.237 11.557 1.00 96.19 184 LEU A C 1
ATOM 1501 O O . LEU A 1 184 ? 0.542 3.097 11.991 1.00 96.19 184 LEU A O 1
ATOM 1505 N N . LEU A 1 185 ? 1.133 4.782 10.615 1.00 97.00 185 LEU A N 1
ATOM 1506 C CA . LEU A 1 185 ? 2.162 4.053 9.885 1.00 97.00 185 LEU A CA 1
ATOM 1507 C C . LEU A 1 185 ? 3.565 4.511 10.271 1.00 97.00 185 LEU A C 1
ATOM 1509 O O . LEU A 1 185 ? 3.810 5.651 10.676 1.00 97.00 185 LEU A O 1
ATOM 1513 N N . VAL A 1 186 ? 4.507 3.585 10.155 1.00 96.44 186 VAL A N 1
ATOM 1514 C CA . VAL A 1 186 ? 5.938 3.837 10.293 1.00 96.44 186 VAL A CA 1
ATOM 1515 C C . VAL A 1 186 ? 6.677 3.107 9.186 1.00 96.44 186 VAL A C 1
ATOM 1517 O O . VAL A 1 186 ? 6.383 1.949 8.883 1.00 96.44 186 VAL A O 1
ATOM 1520 N N . ARG A 1 187 ? 7.649 3.791 8.580 1.00 95.00 187 ARG A N 1
ATOM 1521 C CA . ARG A 1 187 ? 8.553 3.173 7.613 1.00 95.00 187 ARG A CA 1
ATOM 1522 C C . ARG A 1 187 ? 9.385 2.108 8.314 1.00 95.00 187 ARG A C 1
ATOM 1524 O O . ARG A 1 187 ? 10.047 2.404 9.307 1.00 95.00 187 ARG A O 1
ATOM 1531 N N . ARG A 1 188 ? 9.375 0.892 7.777 1.00 93.88 188 ARG A N 1
ATOM 1532 C CA . ARG A 1 188 ? 10.081 -0.254 8.352 1.00 93.88 188 ARG A CA 1
ATOM 1533 C C . ARG A 1 188 ? 11.326 -0.660 7.572 1.00 93.88 188 ARG A C 1
ATOM 1535 O O . ARG A 1 188 ? 12.247 -1.180 8.186 1.00 93.88 188 ARG A O 1
ATOM 1542 N N . GLY A 1 189 ? 11.382 -0.390 6.269 1.00 89.75 189 GLY A N 1
ATOM 1543 C CA . GLY A 1 189 ? 12.563 -0.693 5.461 1.00 89.75 189 GLY A CA 1
ATOM 1544 C C . GLY A 1 189 ? 12.438 -0.269 4.002 1.00 89.75 189 GLY A C 1
ATOM 1545 O O . GLY A 1 189 ? 11.403 0.246 3.569 1.00 89.75 189 GLY A O 1
ATOM 1546 N N . VAL A 1 190 ? 13.510 -0.502 3.246 1.00 90.62 190 VAL A N 1
ATOM 1547 C CA . VAL A 1 190 ? 13.592 -0.248 1.804 1.00 90.62 190 VAL A CA 1
ATOM 1548 C C . VAL A 1 190 ? 13.692 -1.583 1.069 1.00 90.62 190 VAL A C 1
ATOM 1550 O O . VAL A 1 190 ? 14.637 -2.341 1.274 1.00 90.62 190 VAL A O 1
ATOM 1553 N N . LEU A 1 191 ? 12.713 -1.864 0.205 1.00 91.06 191 LEU A N 1
ATOM 1554 C CA . LEU A 1 191 ? 12.639 -3.100 -0.584 1.00 91.06 191 LEU A CA 1
ATOM 1555 C C . LEU A 1 191 ? 13.410 -3.004 -1.902 1.00 91.06 191 LEU A C 1
ATOM 1557 O O . LEU A 1 191 ? 13.847 -4.014 -2.446 1.00 91.06 191 LEU A O 1
ATOM 1561 N N . LYS A 1 192 ? 13.542 -1.790 -2.445 1.00 90.12 192 LYS A N 1
ATOM 1562 C CA . LYS A 1 192 ? 14.305 -1.526 -3.664 1.00 90.12 192 LYS A CA 1
ATOM 1563 C C . LYS A 1 192 ? 14.865 -0.117 -3.643 1.00 90.12 192 LYS A C 1
ATOM 1565 O O . LYS A 1 192 ? 14.128 0.832 -3.385 1.00 90.12 192 LYS A O 1
ATOM 1570 N N . MET A 1 193 ? 16.142 0.005 -3.996 1.00 84.88 193 MET A N 1
ATOM 1571 C CA . MET A 1 193 ? 16.738 1.273 -4.395 1.00 84.88 193 MET A CA 1
ATOM 1572 C C . MET A 1 193 ? 16.956 1.263 -5.903 1.00 84.88 193 MET A C 1
ATOM 1574 O O . MET A 1 193 ? 17.596 0.349 -6.423 1.00 84.88 193 MET A O 1
ATOM 1578 N N . HIS A 1 194 ? 16.431 2.263 -6.607 1.00 77.94 194 HIS A N 1
ATOM 1579 C CA . HIS A 1 194 ? 16.902 2.540 -7.957 1.00 77.94 194 HIS A CA 1
ATOM 1580 C C . HIS A 1 194 ? 18.239 3.269 -7.841 1.00 77.94 194 HIS A C 1
ATOM 1582 O O . HIS A 1 194 ? 18.354 4.225 -7.078 1.00 77.94 194 HIS A O 1
ATOM 1588 N N . ARG A 1 195 ? 19.256 2.782 -8.543 1.00 72.62 195 ARG A N 1
ATOM 1589 C CA . ARG A 1 195 ? 20.497 3.518 -8.763 1.00 72.62 195 ARG A CA 1
ATOM 1590 C C . ARG A 1 195 ? 20.517 3.823 -10.250 1.00 72.62 195 ARG A C 1
ATOM 1592 O O . ARG A 1 195 ? 20.449 2.877 -11.038 1.00 72.62 195 ARG A O 1
ATOM 1599 N N . ASP A 1 196 ? 20.533 5.104 -10.601 1.00 58.44 196 ASP A N 1
ATOM 1600 C CA . ASP A 1 196 ? 20.829 5.505 -11.971 1.00 58.44 196 ASP A CA 1
ATOM 1601 C C . ASP A 1 196 ? 22.222 4.949 -12.299 1.00 58.44 196 ASP A C 1
ATOM 1603 O O . ASP A 1 196 ? 23.146 5.062 -11.487 1.00 58.44 196 ASP A O 1
ATOM 1607 N N . LYS A 1 197 ? 22.318 4.220 -13.410 1.00 45.44 197 LYS A N 1
ATOM 1608 C CA . LYS A 1 197 ? 23.605 3.786 -13.953 1.00 45.44 197 LYS A CA 1
ATOM 1609 C C . LYS A 1 197 ? 24.224 4.929 -14.734 1.00 45.44 197 LYS A C 1
ATOM 1611 O O . LYS A 1 197 ? 23.451 5.601 -15.452 1.00 45.44 197 LYS A O 1
#

pLDDT: mean 78.2, std 20.4, range [28.72, 98.38]

Foldseek 3Di:
DDDPPPPAAPQPDADDCVVCVVVAAQLKKKWWQADDPLSVLQCVLVVHSTRFMWTWDDDDPFIWTFFQDQAGTDIDGVVVVQVPGRTWMFIKDFPDDDDPVLSVQLVVLSVVRPPQHADHPVCVSVVSNVCVVDPDDPDDDDDPDSHDHGQLSSQVSCVSSPRHQAPPDDSVPGDSVSNCVRPRMDTRHINDHNDDD

Sequence (197 aa):
MEGILVRGLDLSNPQNYSDIRLQIKDGDVLLYEGYTLPSRVIRWATRSRYTHAGVAVWWNDRLMVLEAVGRGVSVTPLSANLRHYHGHVQWFTTRKPVSQAKRRGMIQFAQQELGKGYALWKSIVLGFFILFHRGVDTRDRLRRENKLYCSWYVAQIYNAVGLDLKKGVSDRFMTPEDIARSPLLVRRGVLKMHRDK

Mean predicted aligned error: 9.66 Å

Radius of gyration: 16.96 Å; Cα contacts (8 Å, |Δi|>4): 334; chains: 1; bounding box: 47×46×43 Å

Solvent-accessible surface area (backbone atoms only — not comparable to full-atom values): 11178 Å² total; per-residue (Å²): 138,82,80,81,76,80,72,79,69,59,69,86,50,62,46,64,57,86,78,48,55,83,75,62,48,56,63,23,37,37,42,26,30,46,72,48,75,71,30,52,54,43,21,63,76,67,75,30,75,42,56,39,30,31,32,32,37,67,60,80,97,41,57,25,32,41,34,36,43,90,92,8,26,46,75,45,51,38,70,58,51,60,71,71,48,63,30,32,31,36,35,30,37,63,68,60,93,74,55,69,70,45,34,50,44,21,48,53,50,51,59,72,47,51,72,37,44,32,50,59,63,69,60,50,54,52,45,52,54,51,52,76,73,36,89,78,77,94,77,86,80,91,71,95,69,73,40,46,44,24,31,30,46,50,41,49,28,36,44,73,55,73,44,74,53,53,82,98,54,64,51,94,72,44,44,40,50,50,55,72,67,11,88,54,42,39,84,62,36,26,65,35,68,62,71,91,128